Protein AF-A0A3D4H8E1-F1 (afdb_monomer_lite)

Radius of gyration: 25.34 Å; chains: 1; bounding box: 56×58×68 Å

Foldseek 3Di:
DDDDPPVVVVVVVVVVVVVVVVVVVVVVVVQVVFLVLCVVCVVLPVVPPSTHDPVSVVVSVVVVVVVVQVDADDDDCQLVDPDFDPQFLLNDALVVLVVLQVPPDPPPPDPDVLLPLEDPDDPPPQFAEEEFAEPVCVVVVVVVQVVVVVVPDGRHYQYDYDYAPCRALQNLSCQQRCDDVRPPNHNNSRLNSLNPYDGPYYYGHHHPPDDPSSVVSVVVSNVD

Secondary structure (DSSP, 8-state):
----TTHHHHHHHHHHHHHHHHHHHHHHHHHHHHHHHHHH-GGG-SS-SSS--HHHHHHHHHHHHHHHHHSPPPPPGGGSSSS--TT-GGGS-HHHHHHHHHHSPTT-TT-STT--S--PPPTTSPPPEEEEE-TTTHHHHHHHHHHHHHTT----EEEEE-SGGGGSHHHHHHHHHT-GGGTT----HHHHHHHHS--SEEE----TT--HHHHHHHHHHHT-

Sequence (224 aa):
MKTNPLVPLFASLAIMAIASIGNAQAQQRSEARMAQMLNRFPEADTNGDGKLSPKEFQAASQMAQAAAARAIPKFDPGWEEDEFPPHAVSLKSPEEIMAIYKSGKPGRTYAEAADAMSFPKPADGILRIVGTGHSFTAPGYRTLPSITRAAGFEQPLSLHNGGGRTGSVSYKWEQENGIFQFDGKPLPKLLAAISNAEWEAMIWGPYTADRPKFYTSWIDFCEK

pLDDT: mean 81.73, std 16.3, range [36.38, 98.12]

Structure (mmCIF, N/CA/C/O backbone):
data_AF-A0A3D4H8E1-F1
#
_entry.id   AF-A0A3D4H8E1-F1
#
loop_
_atom_site.group_PDB
_atom_site.id
_atom_site.type_symbol
_atom_site.label_atom_id
_atom_site.label_alt_id
_atom_site.label_comp_id
_atom_site.label_asym_id
_atom_site.label_entity_id
_atom_site.label_seq_id
_atom_site.pdbx_PDB_ins_code
_atom_site.Cartn_x
_atom_site.Cartn_y
_atom_site.Cartn_z
_atom_site.occupancy
_atom_site.B_iso_or_equiv
_atom_site.auth_seq_id
_atom_site.auth_comp_id
_atom_site.auth_asym_id
_atom_site.auth_atom_id
_atom_site.pdbx_PDB_model_num
ATOM 1 N N . MET A 1 1 ? 36.217 40.742 49.333 1.00 40.97 1 MET A N 1
ATOM 2 C CA . MET A 1 1 ? 35.073 40.381 48.465 1.00 40.97 1 MET A CA 1
ATOM 3 C C . MET A 1 1 ? 34.054 39.641 49.323 1.00 40.97 1 MET A C 1
ATOM 5 O O . MET A 1 1 ? 34.390 38.589 49.844 1.00 40.97 1 MET A O 1
ATOM 9 N N . LYS A 1 2 ? 32.872 40.224 49.571 1.00 42.72 2 LYS A N 1
ATOM 10 C CA . LYS A 1 2 ? 31.785 39.570 50.322 1.00 42.72 2 LYS A CA 1
ATOM 11 C C . LYS A 1 2 ? 31.009 38.674 49.353 1.00 42.72 2 LYS A C 1
ATOM 13 O O . LYS A 1 2 ? 30.439 39.181 48.392 1.00 42.72 2 LYS A O 1
ATOM 18 N N . THR A 1 3 ? 31.028 37.365 49.572 1.00 47.91 3 THR A N 1
ATOM 19 C CA . THR A 1 3 ? 30.210 36.400 48.832 1.00 47.91 3 THR A CA 1
ATOM 20 C C . THR A 1 3 ? 28.764 36.509 49.310 1.00 47.91 3 THR A C 1
ATOM 22 O O . THR A 1 3 ? 28.471 36.378 50.495 1.00 47.91 3 THR A O 1
ATOM 25 N N . ASN A 1 4 ? 27.861 36.832 48.386 1.00 46.66 4 ASN A N 1
ATOM 26 C CA . ASN A 1 4 ? 26.446 37.048 48.667 1.00 46.66 4 ASN A CA 1
ATOM 27 C C . ASN A 1 4 ? 25.730 35.679 48.698 1.00 46.66 4 ASN A C 1
ATOM 29 O O . ASN A 1 4 ? 25.703 35.006 47.665 1.00 46.66 4 ASN A O 1
ATOM 33 N N . PRO A 1 5 ? 25.126 35.246 49.821 1.00 49.25 5 PRO A N 1
ATOM 34 C CA . PRO A 1 5 ? 24.511 33.917 49.947 1.00 49.25 5 PRO A CA 1
ATOM 35 C C . PRO A 1 5 ? 23.159 33.787 49.218 1.00 49.25 5 PRO A C 1
ATOM 37 O O . PRO A 1 5 ? 22.503 32.756 49.307 1.00 49.25 5 PRO A O 1
ATOM 40 N N . LEU A 1 6 ? 22.734 34.819 48.481 1.00 47.56 6 LEU A N 1
ATOM 41 C CA . LEU A 1 6 ? 21.450 34.868 47.774 1.00 47.56 6 LEU A CA 1
ATOM 42 C C . LEU A 1 6 ? 21.446 34.096 46.443 1.00 47.56 6 LEU A C 1
ATOM 44 O O . LEU A 1 6 ? 20.392 33.662 45.994 1.00 47.56 6 LEU A O 1
ATOM 48 N N . VAL A 1 7 ? 22.605 33.874 45.818 1.00 48.84 7 VAL A N 1
ATOM 49 C CA . VAL A 1 7 ? 22.693 33.252 44.483 1.00 48.84 7 VAL A CA 1
ATOM 50 C C . VAL A 1 7 ? 22.317 31.750 44.442 1.00 48.84 7 VAL A C 1
ATOM 52 O O . VAL A 1 7 ? 21.603 31.368 43.514 1.00 48.84 7 VAL A O 1
ATOM 55 N N . PRO A 1 8 ? 22.681 30.877 45.409 1.00 47.09 8 PRO A N 1
ATOM 56 C CA . PRO A 1 8 ? 22.301 29.458 45.341 1.00 47.09 8 PRO A CA 1
ATOM 57 C C . PRO A 1 8 ? 20.816 29.194 45.664 1.00 47.09 8 PRO A C 1
ATOM 59 O O . PRO A 1 8 ? 20.273 28.161 45.265 1.00 47.09 8 PRO A O 1
ATOM 62 N N . LEU A 1 9 ? 20.128 30.128 46.337 1.00 45.12 9 LEU A N 1
ATOM 63 C CA . LEU A 1 9 ? 18.709 29.977 46.685 1.00 45.12 9 LEU A CA 1
ATOM 64 C C . LEU A 1 9 ? 17.794 30.146 45.455 1.00 45.12 9 LEU A C 1
ATOM 66 O O . LEU A 1 9 ? 16.833 29.396 45.289 1.00 45.12 9 LEU A O 1
ATOM 70 N N . PHE A 1 10 ? 18.130 31.071 44.545 1.00 45.97 10 PHE A N 1
ATOM 71 C CA . PHE A 1 10 ? 17.356 31.309 43.317 1.00 45.97 10 PHE A CA 1
ATOM 72 C C . PHE A 1 10 ? 17.504 30.187 42.278 1.00 45.97 10 PHE A C 1
ATOM 74 O O . PHE A 1 10 ? 16.531 29.848 41.606 1.00 45.97 10 PHE A O 1
ATOM 81 N N . ALA A 1 11 ? 18.679 29.554 42.181 1.00 48.28 11 ALA A N 1
ATOM 82 C CA . ALA A 1 11 ? 18.892 28.425 41.270 1.00 48.28 11 ALA A CA 1
ATOM 83 C C . ALA A 1 11 ? 18.088 27.171 41.678 1.00 48.28 11 ALA A C 1
ATOM 85 O O . ALA A 1 11 ? 17.611 26.430 40.822 1.00 48.28 11 ALA A O 1
ATOM 86 N N . SER A 1 12 ? 17.869 26.972 42.982 1.00 49.16 12 SER A N 1
ATOM 87 C CA . SER A 1 12 ? 17.120 25.826 43.522 1.00 49.16 12 SER A CA 1
ATOM 88 C C . SER A 1 12 ? 15.597 25.968 43.337 1.00 49.16 12 SER A C 1
ATOM 90 O O . SER A 1 12 ? 14.906 24.993 43.044 1.00 49.16 12 SER A O 1
ATOM 92 N N . LEU A 1 13 ? 15.069 27.194 43.438 1.00 49.84 13 LEU A N 1
ATOM 93 C CA . LEU A 1 13 ? 13.655 27.513 43.184 1.00 49.84 13 LEU A CA 1
ATOM 94 C C . LEU A 1 13 ? 13.275 27.395 41.697 1.00 49.84 13 LEU A C 1
ATOM 96 O O . LEU A 1 13 ? 12.172 26.950 41.378 1.00 49.84 13 LEU A O 1
ATOM 100 N N . ALA A 1 14 ? 14.194 27.724 40.784 1.00 52.03 14 ALA A N 1
ATOM 101 C CA . ALA A 1 14 ? 13.951 27.637 39.343 1.00 52.03 14 ALA A CA 1
ATOM 102 C C . ALA A 1 14 ? 13.800 26.185 38.836 1.00 52.03 14 ALA A C 1
ATOM 104 O O . ALA A 1 14 ? 12.986 25.926 37.952 1.00 52.03 14 ALA A O 1
ATOM 105 N N . ILE A 1 15 ? 14.517 25.218 39.423 1.00 50.09 15 ILE A N 1
ATOM 106 C CA . ILE A 1 15 ? 14.437 23.799 39.022 1.00 50.09 15 ILE A CA 1
ATOM 107 C C . ILE A 1 15 ? 13.128 23.146 39.510 1.00 50.09 15 ILE A C 1
ATOM 109 O O . ILE A 1 15 ? 12.511 22.381 38.767 1.00 50.09 15 ILE A O 1
ATOM 113 N N . MET A 1 16 ? 12.635 23.497 40.707 1.00 47.81 16 MET A N 1
ATOM 114 C CA . MET A 1 16 ? 11.324 23.025 41.189 1.00 47.81 16 MET A CA 1
ATOM 115 C C . MET A 1 16 ? 10.147 23.592 40.376 1.00 47.81 16 MET A C 1
ATOM 117 O O . MET A 1 16 ? 9.146 22.896 40.180 1.00 47.81 16 MET A O 1
ATOM 121 N N . ALA A 1 17 ? 10.265 24.818 39.855 1.00 50.84 17 ALA A N 1
ATOM 122 C CA . ALA A 1 17 ? 9.237 25.432 39.011 1.00 50.84 17 ALA A CA 1
ATOM 123 C C . ALA A 1 17 ? 9.108 24.751 37.631 1.00 50.84 17 ALA A C 1
ATOM 125 O O . ALA A 1 17 ? 8.004 24.578 37.126 1.00 50.84 17 ALA A O 1
ATOM 126 N N . ILE A 1 18 ? 10.210 24.294 37.025 1.00 51.94 18 ILE A N 1
ATOM 127 C CA . ILE A 1 18 ? 10.166 23.637 35.703 1.00 51.94 18 ILE A CA 1
ATOM 128 C C . ILE A 1 18 ? 9.598 22.208 35.803 1.00 51.94 18 ILE A C 1
ATOM 130 O O . ILE A 1 18 ? 8.800 21.800 34.957 1.00 51.94 18 ILE A O 1
ATOM 134 N N . ALA A 1 19 ? 9.933 21.459 36.861 1.00 51.50 19 ALA A N 1
ATOM 135 C CA . ALA A 1 19 ? 9.393 20.112 37.087 1.00 51.50 19 ALA A CA 1
ATOM 136 C C . ALA A 1 19 ? 7.876 20.112 37.379 1.00 51.50 19 ALA A C 1
ATOM 138 O O . ALA A 1 19 ? 7.155 19.207 36.954 1.00 51.50 19 ALA A O 1
ATOM 139 N N . SER A 1 20 ? 7.373 21.144 38.065 1.00 54.50 20 SER A N 1
ATOM 140 C CA . SER A 1 20 ? 5.943 21.289 38.375 1.00 54.50 20 SER A CA 1
ATOM 141 C C . SER A 1 20 ? 5.100 21.659 37.147 1.00 54.50 20 SER A C 1
ATOM 143 O O . SER A 1 20 ? 3.998 21.131 36.994 1.00 54.50 20 SER A O 1
ATOM 145 N N . ILE A 1 21 ? 5.633 22.466 36.221 1.00 57.44 21 ILE A N 1
ATOM 146 C CA . ILE A 1 21 ? 4.951 22.804 34.957 1.00 57.44 21 ILE A CA 1
ATOM 147 C C . ILE A 1 21 ? 4.826 21.572 34.041 1.00 57.44 21 ILE A C 1
ATOM 149 O O . ILE A 1 21 ? 3.759 21.336 33.471 1.00 57.44 21 ILE A O 1
ATOM 153 N N . GLY A 1 22 ? 5.873 20.743 33.940 1.00 59.72 22 GLY A N 1
ATOM 154 C CA . GLY A 1 22 ? 5.840 19.510 33.139 1.00 59.72 22 GLY A CA 1
ATOM 155 C C . GLY A 1 22 ? 4.812 18.486 33.642 1.00 59.72 22 GLY A C 1
ATOM 156 O O . GLY A 1 22 ? 4.055 17.926 32.845 1.00 59.72 22 GLY A O 1
ATOM 157 N N . ASN A 1 23 ? 4.728 18.294 34.963 1.00 62.66 23 ASN A N 1
ATOM 158 C CA . ASN A 1 23 ? 3.749 17.392 35.578 1.00 62.66 23 ASN A CA 1
ATOM 159 C C . ASN A 1 23 ? 2.309 17.898 35.430 1.00 62.66 23 ASN A C 1
ATOM 161 O O . ASN A 1 23 ? 1.424 17.109 35.102 1.00 62.66 23 ASN A O 1
ATOM 165 N N . ALA A 1 24 ? 2.070 19.204 35.588 1.00 63.12 24 ALA A N 1
ATOM 166 C CA . ALA A 1 24 ? 0.744 19.789 35.387 1.00 63.12 24 ALA A CA 1
ATOM 167 C C . ALA A 1 24 ? 0.256 19.619 33.937 1.00 63.12 24 ALA A C 1
ATOM 169 O O . ALA A 1 24 ? -0.892 19.244 33.701 1.00 63.12 24 ALA A O 1
ATOM 170 N N . GLN A 1 25 ? 1.141 19.812 32.954 1.00 63.09 25 GLN A N 1
ATOM 171 C CA . GLN A 1 25 ? 0.795 19.673 31.539 1.00 63.09 25 GLN A CA 1
ATOM 172 C C . GLN A 1 25 ? 0.568 18.206 31.127 1.00 63.09 25 GLN A C 1
ATOM 174 O O . GLN A 1 25 ? -0.306 17.918 30.303 1.00 63.09 25 GLN A O 1
ATOM 179 N N . ALA A 1 26 ? 1.320 17.266 31.707 1.00 66.12 26 ALA A N 1
ATOM 180 C CA . ALA A 1 26 ? 1.098 15.832 31.517 1.00 66.12 26 ALA A CA 1
ATOM 181 C C . ALA A 1 26 ? -0.232 15.372 32.138 1.00 66.12 26 ALA A C 1
ATOM 183 O O . ALA A 1 26 ? -0.987 14.637 31.496 1.00 66.12 26 ALA A O 1
ATOM 184 N N . GLN A 1 27 ? -0.552 15.863 33.336 1.00 67.06 27 GLN A N 1
ATOM 185 C CA . GLN A 1 27 ? -1.784 15.534 34.046 1.00 67.06 27 GLN A CA 1
ATOM 186 C C . GLN A 1 27 ? -3.026 16.130 33.369 1.00 67.06 27 GLN A C 1
ATOM 188 O O . GLN A 1 27 ? -4.023 15.438 33.169 1.00 67.06 27 GLN A O 1
ATOM 193 N N . GLN A 1 28 ? -2.935 17.364 32.871 1.00 69.19 28 GLN A N 1
ATOM 194 C CA . GLN A 1 28 ? -4.009 17.977 32.088 1.00 69.19 28 GLN A CA 1
ATOM 195 C C . GLN A 1 28 ? -4.289 17.200 30.787 1.00 69.19 28 GLN A C 1
ATOM 197 O O . GLN A 1 28 ? -5.442 17.046 30.382 1.00 69.19 28 GLN A O 1
ATOM 202 N N . ARG A 1 29 ? -3.252 16.648 30.134 1.00 68.06 29 ARG A N 1
ATOM 203 C CA . ARG A 1 29 ? -3.420 15.774 28.957 1.00 68.06 29 ARG A CA 1
ATOM 204 C C . ARG A 1 29 ? -4.073 14.437 29.306 1.00 68.06 29 ARG A C 1
ATOM 206 O O . ARG A 1 29 ? -4.866 13.941 28.505 1.00 68.06 29 ARG A O 1
ATOM 213 N N . SER A 1 30 ? -3.757 13.848 30.462 1.00 76.19 30 SER A N 1
ATOM 214 C CA . SER A 1 30 ? -4.405 12.606 30.900 1.00 76.19 30 SER A CA 1
ATOM 215 C C . SER A 1 30 ? -5.869 12.829 31.274 1.00 76.19 30 SER A C 1
ATOM 217 O O . SER A 1 30 ? -6.718 12.049 30.850 1.00 76.19 30 SER A O 1
ATOM 219 N N . GLU A 1 31 ? -6.183 13.921 31.973 1.00 81.44 31 GLU A N 1
ATOM 220 C CA . GLU A 1 31 ? -7.554 14.279 32.356 1.00 81.44 31 GLU A CA 1
ATOM 221 C C . GLU A 1 31 ? -8.424 14.583 31.133 1.00 81.44 31 GLU A C 1
ATOM 223 O O . GLU A 1 31 ? -9.534 14.066 31.022 1.00 81.44 31 GLU A O 1
ATOM 228 N N . ALA A 1 32 ? -7.900 15.333 30.157 1.00 83.56 32 ALA A N 1
ATOM 229 C CA . ALA A 1 32 ? -8.607 15.590 28.903 1.00 83.56 32 ALA A CA 1
ATOM 230 C C . ALA A 1 32 ? -8.929 14.289 28.148 1.00 83.56 32 ALA A C 1
ATOM 232 O O . ALA A 1 32 ? -10.023 14.128 27.604 1.00 83.56 32 ALA A O 1
ATOM 233 N N . ARG A 1 33 ? -7.995 13.329 28.149 1.00 82.19 33 ARG A N 1
ATOM 234 C CA . ARG A 1 33 ? -8.195 12.015 27.527 1.00 82.19 33 ARG A CA 1
ATOM 235 C C . ARG A 1 33 ? -9.230 11.174 28.278 1.00 82.19 33 ARG A C 1
ATOM 237 O O . ARG A 1 33 ? -10.024 10.491 27.635 1.00 82.19 33 ARG A O 1
ATOM 244 N N . MET A 1 34 ? -9.238 11.234 29.610 1.00 84.75 34 MET A N 1
ATOM 245 C CA . MET A 1 34 ? -10.236 10.569 30.455 1.00 84.75 34 MET A CA 1
ATOM 246 C C . MET A 1 34 ? -11.633 11.159 30.241 1.00 84.75 34 MET A C 1
ATOM 248 O O . MET A 1 34 ? -12.571 10.405 30.007 1.00 84.75 34 MET A O 1
ATOM 252 N N . ALA A 1 35 ? -11.765 12.486 30.202 1.00 85.44 35 ALA A N 1
ATOM 253 C CA . ALA A 1 35 ? -13.034 13.158 29.918 1.00 85.44 35 ALA A CA 1
ATOM 254 C C . ALA A 1 35 ? -13.561 12.833 28.508 1.00 85.44 35 ALA A C 1
ATOM 256 O O . ALA A 1 35 ? -14.743 12.548 28.325 1.00 85.44 35 ALA A O 1
ATOM 257 N N . GLN A 1 36 ? -12.679 12.805 27.502 1.00 85.75 36 GLN A N 1
ATOM 258 C CA . GLN A 1 36 ? -13.056 12.398 26.147 1.00 85.75 36 GLN A CA 1
ATOM 259 C C . GLN A 1 36 ? -13.527 10.937 26.096 1.00 85.75 36 GLN A C 1
ATOM 261 O O . GLN A 1 36 ? -14.449 10.616 25.345 1.00 85.75 36 GLN A O 1
ATOM 266 N N . MET A 1 37 ? -12.903 10.056 26.882 1.00 85.00 37 MET A N 1
ATOM 267 C CA . MET A 1 37 ? -13.311 8.657 26.978 1.00 85.00 37 MET A CA 1
ATOM 268 C C . MET A 1 37 ? -14.668 8.516 27.673 1.00 85.00 37 MET A C 1
ATOM 270 O O . MET A 1 37 ? -15.509 7.782 27.164 1.00 85.00 37 MET A O 1
ATOM 274 N N . LEU A 1 38 ? -14.915 9.264 28.754 1.00 85.94 38 LEU A N 1
ATOM 275 C CA . LEU A 1 38 ? -16.201 9.277 29.460 1.00 85.94 38 LEU A CA 1
ATOM 276 C C . LEU A 1 38 ? -17.346 9.730 28.547 1.00 85.94 38 LEU A C 1
ATOM 278 O O . LEU A 1 38 ? -18.392 9.095 28.505 1.00 85.94 38 LEU A O 1
ATOM 282 N N . ASN A 1 39 ? -17.115 10.759 27.727 1.00 87.25 39 ASN A N 1
ATOM 283 C CA . ASN A 1 39 ? -18.095 11.201 26.729 1.00 87.25 39 ASN A CA 1
ATOM 284 C C . ASN A 1 39 ? -18.426 10.119 25.691 1.00 87.25 39 ASN A C 1
ATOM 286 O O . ASN A 1 39 ? -19.513 10.123 25.118 1.00 87.25 39 ASN A O 1
ATOM 290 N N . ARG A 1 40 ? -17.480 9.219 25.401 1.00 82.75 40 ARG A N 1
ATOM 291 C CA . ARG A 1 40 ? -17.648 8.162 24.397 1.00 82.75 40 ARG A CA 1
ATOM 292 C C . ARG A 1 40 ? -18.197 6.864 24.987 1.00 82.75 40 ARG A C 1
ATOM 294 O O . ARG A 1 40 ? -18.851 6.122 24.263 1.00 82.75 40 ARG A O 1
ATOM 301 N N . PHE A 1 41 ? -17.937 6.616 26.268 1.00 84.88 41 PHE A N 1
ATOM 302 C CA . PHE A 1 41 ? -18.397 5.454 27.023 1.00 84.88 41 PHE A CA 1
ATOM 303 C C . PHE A 1 41 ? -18.866 5.893 28.420 1.00 84.88 41 PHE A C 1
ATOM 305 O O . PHE A 1 41 ? -18.143 5.676 29.394 1.00 84.88 41 PHE A O 1
ATOM 312 N N . PRO A 1 42 ? -20.061 6.505 28.541 1.00 86.00 42 PRO A N 1
ATOM 313 C CA . PRO A 1 42 ? -20.595 6.930 29.839 1.00 86.00 42 PRO A CA 1
ATOM 314 C C . PRO A 1 42 ? -20.733 5.766 30.828 1.00 86.00 42 PRO A C 1
ATOM 316 O O . PRO A 1 42 ? -20.514 5.922 32.019 1.00 86.00 42 PRO A O 1
ATOM 319 N N . GLU A 1 43 ? -21.013 4.572 30.304 1.00 86.31 43 GLU A N 1
ATOM 320 C CA . GLU A 1 43 ? -21.135 3.306 31.039 1.00 86.31 43 GLU A CA 1
ATOM 321 C C . GLU A 1 43 ? -19.846 2.880 31.766 1.00 86.31 43 GLU A C 1
ATOM 323 O O . GLU A 1 43 ? -19.882 1.986 32.609 1.00 86.31 43 GLU A O 1
ATOM 328 N N . ALA A 1 44 ? -18.700 3.480 31.428 1.00 84.94 44 ALA A N 1
ATOM 329 C CA . ALA A 1 44 ? -17.429 3.167 32.066 1.00 84.94 44 ALA A CA 1
ATOM 330 C C . ALA A 1 44 ? -17.251 3.822 33.445 1.00 84.94 44 ALA A C 1
ATOM 332 O O . ALA A 1 44 ? -16.399 3.365 34.206 1.00 84.94 44 ALA A O 1
ATOM 333 N N . ASP A 1 45 ? -18.027 4.862 33.770 1.00 87.44 45 ASP A N 1
ATOM 334 C CA . ASP A 1 45 ? -18.099 5.426 35.122 1.00 87.44 45 ASP A CA 1
ATOM 335 C C . ASP A 1 45 ? -18.996 4.538 35.993 1.00 87.44 45 ASP A C 1
ATOM 337 O O . ASP A 1 45 ? -20.198 4.752 36.151 1.00 87.44 45 ASP A O 1
ATOM 341 N N . THR A 1 46 ? -18.400 3.464 36.504 1.00 88.50 46 THR A N 1
ATOM 342 C CA . THR A 1 46 ? -19.116 2.457 37.293 1.00 88.50 46 THR A CA 1
ATOM 343 C C . THR A 1 46 ? -19.480 2.947 38.688 1.00 88.50 46 THR A C 1
ATOM 345 O O . THR A 1 46 ? -20.411 2.421 39.299 1.00 88.50 46 THR A O 1
ATOM 348 N N . ASN A 1 47 ? -18.732 3.923 39.202 1.00 86.94 47 ASN A N 1
ATOM 349 C CA . ASN A 1 47 ? -18.925 4.462 40.541 1.00 86.94 47 ASN A CA 1
ATOM 350 C C . ASN A 1 47 ? -19.857 5.695 40.568 1.00 86.94 47 ASN A C 1
ATOM 352 O O . ASN A 1 47 ? -20.382 6.021 41.634 1.00 86.94 47 ASN A O 1
ATOM 356 N N . GLY A 1 48 ? -20.118 6.320 39.415 1.00 85.62 48 GLY A N 1
ATOM 357 C CA . GLY A 1 48 ? -21.071 7.415 39.239 1.00 85.62 48 GLY A CA 1
ATOM 358 C C . GLY A 1 48 ? -20.579 8.779 39.730 1.00 85.62 48 GLY A C 1
ATOM 359 O O . GLY A 1 48 ? -21.408 9.652 39.999 1.00 85.62 48 GLY A O 1
ATOM 360 N N . ASP A 1 49 ? -19.267 8.978 39.893 1.00 86.19 49 ASP A N 1
ATOM 361 C CA . ASP A 1 49 ? -18.677 10.240 40.363 1.00 86.19 49 ASP A CA 1
ATOM 362 C C . ASP A 1 49 ? -18.491 11.289 39.248 1.00 86.19 49 ASP A C 1
ATOM 364 O O . ASP A 1 49 ? -18.063 12.424 39.508 1.00 86.19 49 ASP A O 1
ATOM 368 N N . GLY A 1 50 ? -18.846 10.938 38.008 1.00 83.69 50 GLY A N 1
ATOM 369 C CA . GLY A 1 50 ? -18.729 11.791 36.831 1.00 83.69 50 GLY A CA 1
ATOM 370 C C . GLY A 1 50 ? -17.302 11.899 36.290 1.00 83.69 50 GLY A C 1
ATOM 371 O O . GLY A 1 50 ? -17.029 12.793 35.479 1.00 83.69 50 GLY A O 1
ATOM 372 N N . LYS A 1 51 ? -16.373 11.040 36.730 1.00 89.38 51 LYS A N 1
ATOM 373 C CA . LYS A 1 51 ? -14.977 10.969 36.279 1.00 89.38 51 LYS A CA 1
ATOM 374 C C . LYS A 1 51 ? -14.552 9.509 36.108 1.00 89.38 51 LYS A C 1
ATOM 376 O O . LYS A 1 51 ? -15.054 8.595 36.734 1.00 89.38 51 LYS A O 1
ATOM 381 N N . LEU A 1 52 ? -13.566 9.271 35.243 1.00 86.75 52 LEU A N 1
ATOM 382 C CA . LEU A 1 52 ? -12.971 7.938 35.136 1.00 86.75 52 LEU A CA 1
ATOM 383 C C . LEU A 1 52 ? -11.774 7.836 36.075 1.00 86.75 52 LEU A C 1
ATOM 385 O O . LEU A 1 52 ? -10.761 8.513 35.872 1.00 86.75 52 LEU A O 1
ATOM 389 N N . SER A 1 53 ? -11.850 6.939 37.055 1.00 87.88 53 SER A N 1
ATOM 390 C CA . SER A 1 53 ? -10.661 6.494 37.784 1.00 87.88 53 SER A CA 1
ATOM 391 C C . SER A 1 53 ? -9.678 5.779 36.835 1.00 87.88 53 SER A C 1
ATOM 393 O O . SER A 1 53 ? -10.063 5.323 35.754 1.00 87.88 53 SER A O 1
ATOM 395 N N . PRO A 1 54 ? -8.395 5.595 37.205 1.00 86.75 54 PRO A N 1
ATOM 396 C CA . PRO A 1 54 ? -7.436 4.882 36.356 1.00 86.75 54 PRO A CA 1
ATOM 397 C C . PRO A 1 54 ? -7.880 3.465 35.957 1.00 86.75 54 PRO A C 1
ATOM 399 O O . PRO A 1 54 ? -7.609 3.028 34.838 1.00 86.75 54 PRO A O 1
ATOM 402 N N . LYS A 1 55 ? -8.587 2.758 36.851 1.00 87.31 55 LYS A N 1
ATOM 403 C CA . LYS A 1 55 ? -9.125 1.416 36.577 1.00 87.31 55 LYS A CA 1
ATOM 404 C C . LYS A 1 55 ? -10.282 1.468 35.581 1.00 87.31 55 LYS A C 1
ATOM 406 O O . LYS A 1 55 ? -10.295 0.688 34.631 1.00 87.31 55 LYS A O 1
ATOM 411 N N . GLU A 1 56 ? -11.206 2.408 35.758 1.00 87.56 56 GLU A N 1
ATOM 412 C CA . GLU A 1 56 ? -12.331 2.623 34.839 1.00 87.56 56 GLU A CA 1
ATOM 413 C C . GLU A 1 56 ? -11.846 3.087 33.467 1.00 87.56 56 GLU A C 1
ATOM 415 O O . GLU A 1 56 ? -12.292 2.572 32.448 1.00 87.56 56 GLU A O 1
ATOM 420 N N . PHE A 1 57 ? -10.840 3.962 33.415 1.00 87.56 57 PHE A N 1
ATOM 421 C CA . PHE A 1 57 ? -10.211 4.370 32.162 1.00 87.56 57 PHE A CA 1
ATOM 422 C C . PHE A 1 57 ? -9.523 3.201 31.447 1.00 87.56 57 PHE A C 1
ATOM 424 O O . PHE A 1 57 ? -9.588 3.105 30.218 1.00 87.56 57 PHE A O 1
ATOM 431 N N . GLN A 1 58 ? -8.869 2.298 32.184 1.00 86.31 58 GLN A N 1
ATOM 432 C CA . GLN A 1 58 ? -8.259 1.102 31.603 1.00 86.31 58 GLN A CA 1
ATOM 433 C C . GLN A 1 58 ? -9.322 0.151 31.040 1.00 86.31 58 GLN A C 1
ATOM 435 O O . GLN A 1 58 ? -9.177 -0.307 29.905 1.00 86.31 58 GLN A O 1
ATOM 440 N N . ALA A 1 59 ? -10.401 -0.096 31.787 1.00 85.12 59 ALA A N 1
ATOM 441 C CA . ALA A 1 59 ? -11.529 -0.902 31.329 1.00 85.12 59 ALA A CA 1
ATOM 442 C C . ALA A 1 59 ? -12.203 -0.273 30.096 1.00 85.12 59 ALA A C 1
ATOM 444 O O . ALA A 1 59 ? -12.355 -0.943 29.075 1.00 85.12 59 ALA A O 1
ATOM 445 N N . ALA A 1 60 ? -12.485 1.033 30.130 1.00 84.88 60 ALA A N 1
ATOM 446 C CA . ALA A 1 60 ? -13.015 1.793 28.998 1.00 84.88 60 ALA A CA 1
ATOM 447 C C . ALA A 1 60 ? -12.094 1.710 27.778 1.00 84.88 60 ALA A C 1
ATOM 449 O O . ALA A 1 60 ? -12.548 1.499 26.660 1.00 84.88 60 ALA A O 1
ATOM 450 N N . SER A 1 61 ? -10.779 1.821 27.982 1.00 83.81 61 SER A N 1
ATOM 451 C CA . SER A 1 61 ? -9.789 1.714 26.908 1.00 83.81 61 SER A CA 1
ATOM 452 C C . SER A 1 61 ? -9.750 0.315 26.293 1.00 83.81 61 SER A C 1
ATOM 454 O O . SER A 1 61 ? -9.541 0.192 25.085 1.00 83.81 61 SER A O 1
ATOM 456 N N . GLN A 1 62 ? -9.938 -0.738 27.092 1.00 83.00 62 GLN A N 1
ATOM 457 C CA . GLN A 1 62 ? -10.037 -2.117 26.606 1.00 83.00 62 GLN A CA 1
ATOM 458 C C . GLN A 1 62 ? -11.346 -2.345 25.845 1.00 83.00 62 GLN A C 1
ATOM 460 O O . GLN A 1 62 ? -11.320 -2.919 24.757 1.00 83.00 62 GLN A O 1
ATOM 465 N N . MET A 1 63 ? -12.469 -1.838 26.358 1.00 78.69 63 MET A N 1
ATOM 466 C CA . MET A 1 63 ? -13.766 -1.881 25.676 1.00 78.69 63 MET A CA 1
ATOM 467 C C . MET A 1 63 ? -13.726 -1.114 24.356 1.00 78.69 63 MET A C 1
ATOM 469 O O . MET A 1 63 ? -14.153 -1.639 23.333 1.00 78.69 63 MET A O 1
ATOM 473 N N . ALA A 1 64 ? -13.135 0.081 24.342 1.00 80.00 64 ALA A N 1
ATOM 474 C CA . ALA A 1 64 ? -12.946 0.884 23.141 1.00 80.00 64 ALA A CA 1
ATOM 475 C C . ALA A 1 64 ? -12.074 0.164 22.106 1.00 80.00 64 ALA A C 1
ATOM 477 O O . ALA A 1 64 ? -12.394 0.181 20.919 1.00 80.00 64 ALA A O 1
ATOM 478 N N . GLN A 1 65 ? -10.999 -0.501 22.541 1.00 73.75 65 GLN A N 1
ATOM 479 C CA . GLN A 1 65 ? -10.164 -1.327 21.665 1.00 73.75 65 GLN A CA 1
ATOM 480 C C . GLN A 1 65 ? -10.930 -2.532 21.113 1.00 73.75 65 GLN A C 1
ATOM 482 O O . GLN A 1 65 ? -10.861 -2.791 19.915 1.00 73.75 65 GLN A O 1
ATOM 487 N N . ALA A 1 66 ? -11.700 -3.235 21.946 1.00 73.00 66 ALA A N 1
ATOM 488 C CA . ALA A 1 66 ? -12.518 -4.367 21.519 1.00 73.00 66 ALA A CA 1
ATOM 489 C C . ALA A 1 66 ? -13.644 -3.938 20.561 1.00 73.00 66 ALA A C 1
ATOM 491 O O . ALA A 1 66 ? -13.903 -4.614 19.567 1.00 73.00 66 ALA A O 1
ATOM 492 N N . ALA A 1 67 ? -14.281 -2.795 20.818 1.00 70.94 67 ALA A N 1
ATOM 493 C CA . ALA A 1 67 ? -15.296 -2.208 19.952 1.00 70.94 67 ALA A CA 1
ATOM 494 C C . ALA A 1 67 ? -14.695 -1.751 18.617 1.00 70.94 67 ALA A C 1
ATOM 496 O O . ALA A 1 67 ? -15.247 -2.057 17.565 1.00 70.94 67 ALA A O 1
ATOM 497 N N . ALA A 1 68 ? -13.532 -1.093 18.636 1.00 67.69 68 ALA A N 1
ATOM 498 C CA . ALA A 1 68 ? -12.808 -0.717 17.423 1.00 67.69 68 ALA A CA 1
ATOM 499 C C . ALA A 1 68 ? -12.356 -1.942 16.613 1.00 67.69 68 ALA A C 1
ATOM 501 O O . ALA A 1 68 ? -12.412 -1.909 15.389 1.00 67.69 68 ALA A O 1
ATOM 502 N N . ALA A 1 69 ? -11.966 -3.035 17.278 1.00 64.25 69 ALA A N 1
ATOM 503 C CA . ALA A 1 69 ? -11.624 -4.296 16.622 1.00 64.25 69 ALA A CA 1
ATOM 504 C C . ALA A 1 69 ? -12.837 -4.985 15.968 1.00 64.25 69 ALA A C 1
ATOM 506 O O . ALA A 1 69 ? -12.666 -5.733 15.008 1.00 64.25 69 ALA A O 1
ATOM 507 N N . ARG A 1 70 ? -14.054 -4.738 16.474 1.00 64.75 70 ARG A N 1
ATOM 508 C CA . ARG A 1 70 ? -15.317 -5.289 15.948 1.00 64.75 70 ARG A CA 1
ATOM 509 C C . ARG A 1 70 ? -16.021 -4.374 14.947 1.00 64.75 70 ARG A C 1
ATOM 511 O O . ARG A 1 70 ? -16.917 -4.833 14.243 1.00 64.75 70 ARG A O 1
ATOM 518 N N . ALA A 1 71 ? -15.660 -3.095 14.894 1.00 69.31 71 ALA A N 1
ATOM 519 C CA . ALA A 1 71 ? -16.266 -2.146 13.975 1.00 69.31 71 ALA A CA 1
ATOM 520 C C . ALA A 1 71 ? -15.933 -2.540 12.531 1.00 69.31 71 ALA A C 1
ATOM 522 O O . ALA A 1 71 ? -14.765 -2.596 12.147 1.00 69.31 71 ALA A O 1
ATOM 523 N N . ILE A 1 72 ? -16.968 -2.789 11.727 1.00 70.25 72 ILE A N 1
ATOM 524 C CA . ILE A 1 72 ? -16.802 -3.035 10.295 1.00 70.25 72 ILE A CA 1
ATOM 525 C C . ILE A 1 72 ? -16.333 -1.720 9.657 1.00 70.25 72 ILE A C 1
ATOM 527 O O . ILE A 1 72 ? -17.032 -0.706 9.771 1.00 70.25 72 ILE A O 1
ATOM 531 N N . PRO A 1 73 ? -15.159 -1.692 9.005 1.00 78.19 73 PRO A N 1
ATOM 532 C CA . PRO A 1 73 ? -14.697 -0.506 8.306 1.00 78.19 73 PRO A CA 1
ATOM 533 C C . PRO A 1 73 ? -15.710 -0.089 7.236 1.00 78.19 73 PRO A C 1
ATOM 535 O O . PRO A 1 73 ? -16.096 -0.886 6.384 1.00 78.19 73 PRO A O 1
ATOM 538 N N . LYS A 1 74 ? -16.125 1.182 7.253 1.00 85.25 74 LYS A N 1
ATOM 539 C CA . LYS A 1 74 ? -16.841 1.773 6.119 1.00 85.25 74 LYS A CA 1
ATOM 540 C C . LYS A 1 74 ? -15.833 2.086 5.012 1.00 85.25 74 LYS A C 1
ATOM 542 O O . LYS A 1 74 ? -14.792 2.695 5.292 1.00 85.25 74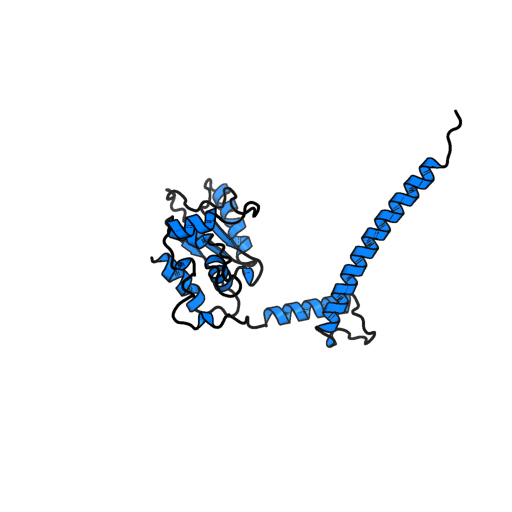 LYS A O 1
ATOM 547 N N . PHE A 1 75 ? -16.141 1.656 3.795 1.00 91.75 75 PHE A N 1
ATOM 548 C CA . PHE A 1 75 ? -15.367 1.935 2.585 1.00 91.75 75 PHE A CA 1
ATOM 549 C C . PHE A 1 75 ? -16.060 3.014 1.756 1.00 91.75 75 PHE A C 1
ATOM 551 O O . PHE A 1 75 ? -17.263 3.243 1.920 1.00 91.75 75 PHE A O 1
ATOM 558 N N . ASP A 1 76 ? -15.284 3.702 0.924 1.00 95.06 76 ASP A N 1
ATOM 559 C CA . ASP A 1 76 ? -15.822 4.700 0.006 1.00 95.06 76 ASP A CA 1
ATOM 560 C C . ASP A 1 76 ? -16.741 4.027 -1.036 1.00 95.06 76 ASP A C 1
ATOM 562 O O . ASP A 1 76 ? -16.364 2.968 -1.549 1.00 95.06 76 ASP A O 1
ATOM 566 N N . PRO A 1 77 ? -17.929 4.586 -1.349 1.00 95.25 77 PRO A N 1
ATOM 567 C CA . PRO A 1 77 ? -18.815 4.045 -2.381 1.00 95.25 77 PRO A CA 1
ATOM 568 C C . PRO A 1 77 ? -18.162 3.919 -3.757 1.00 95.25 77 PRO A C 1
ATOM 570 O O . PRO A 1 77 ? -18.576 3.060 -4.525 1.00 95.25 77 PRO A O 1
ATOM 573 N N . GLY A 1 78 ? -17.118 4.701 -4.053 1.00 95.62 78 GLY A N 1
ATOM 574 C CA . GLY A 1 78 ? -16.369 4.585 -5.302 1.00 95.62 78 GLY A CA 1
ATOM 575 C C . GLY A 1 78 ? -15.703 3.219 -5.509 1.00 95.62 78 GLY A C 1
ATOM 576 O O . GLY A 1 78 ? -15.331 2.883 -6.627 1.00 95.62 78 GLY A O 1
ATOM 577 N N . TRP A 1 79 ? -15.586 2.390 -4.466 1.00 96.06 79 TRP A N 1
ATOM 578 C CA . TRP A 1 79 ? -15.208 0.984 -4.623 1.00 96.06 79 TRP A CA 1
ATOM 579 C C . TRP A 1 79 ? -16.284 0.129 -5.298 1.00 96.06 79 TRP A C 1
ATOM 581 O O . TRP A 1 79 ? -15.963 -0.969 -5.739 1.00 96.06 79 TRP A O 1
ATOM 591 N N . GLU A 1 80 ? -17.533 0.578 -5.385 1.00 95.31 80 GLU A N 1
ATOM 592 C CA . GLU A 1 80 ? -18.611 -0.144 -6.075 1.00 95.31 80 GLU A CA 1
ATOM 593 C C . GLU A 1 80 ? -18.693 0.210 -7.566 1.00 95.31 80 GLU A C 1
ATOM 595 O O . GLU A 1 80 ? -19.260 -0.559 -8.331 1.00 95.31 80 GLU A O 1
ATOM 600 N N . GLU A 1 81 ? -18.078 1.317 -7.986 1.00 95.56 81 GLU A N 1
ATOM 601 C CA . GLU A 1 81 ? -18.067 1.767 -9.382 1.00 95.56 81 GLU A CA 1
ATOM 602 C C . GLU A 1 81 ? -17.168 0.881 -10.254 1.00 95.56 81 GLU A C 1
ATOM 604 O O . GLU A 1 81 ? -16.164 0.340 -9.780 1.00 95.56 81 GLU A O 1
ATOM 609 N N . ASP A 1 82 ? -17.500 0.745 -11.538 1.00 93.19 82 ASP A N 1
ATOM 610 C CA . ASP A 1 82 ? -16.718 -0.066 -12.483 1.00 93.19 82 ASP A CA 1
ATOM 611 C C . ASP A 1 82 ? -15.323 0.525 -12.741 1.00 93.19 82 ASP A C 1
ATOM 613 O O . ASP A 1 82 ? -14.352 -0.211 -12.916 1.00 93.19 82 ASP A O 1
ATOM 617 N N . GLU A 1 83 ? -15.211 1.854 -12.698 1.00 95.06 83 GLU A N 1
ATOM 618 C CA . GLU A 1 83 ? -13.975 2.587 -12.952 1.00 95.06 83 GLU A CA 1
ATOM 619 C C . GLU A 1 83 ? -13.606 3.495 -11.775 1.00 95.06 83 GLU A C 1
ATOM 621 O O . GLU A 1 83 ? -14.452 4.133 -11.146 1.00 95.06 83 GLU A O 1
ATOM 626 N N . PHE A 1 84 ? -12.304 3.590 -11.493 1.00 97.31 84 PHE A N 1
ATOM 627 C CA . PHE A 1 84 ? -11.784 4.587 -10.561 1.00 97.31 84 PHE A CA 1
ATOM 628 C C . PHE A 1 84 ? -11.803 5.990 -11.189 1.00 97.31 84 PHE A C 1
ATOM 630 O O . PHE A 1 84 ? -11.805 6.116 -12.415 1.00 97.31 84 PHE A O 1
ATOM 637 N N . PRO A 1 85 ? -11.761 7.064 -10.374 1.00 97.88 85 PRO A N 1
ATOM 638 C CA . PRO A 1 85 ? -11.693 8.429 -10.887 1.00 97.88 85 PRO A CA 1
ATOM 639 C C . PRO A 1 85 ? -10.613 8.599 -11.975 1.00 97.88 85 PRO A C 1
ATOM 641 O O . PRO A 1 85 ? -9.503 8.099 -11.787 1.00 97.88 85 PRO A O 1
ATOM 644 N N . PRO A 1 86 ? -10.854 9.364 -13.061 1.00 97.38 86 PRO A N 1
ATOM 645 C CA . PRO A 1 86 ? -9.920 9.458 -14.196 1.00 97.38 86 PRO A CA 1
ATOM 646 C C . PRO A 1 86 ? -8.516 9.973 -13.849 1.00 97.38 86 PRO A C 1
ATOM 648 O O . PRO A 1 86 ? -7.570 9.811 -14.615 1.00 97.38 86 PRO A O 1
ATOM 651 N N . HIS A 1 87 ? -8.371 10.639 -12.703 1.00 96.50 87 HIS A N 1
ATOM 652 C CA . HIS A 1 87 ? -7.090 11.142 -12.219 1.00 96.50 87 HIS A CA 1
ATOM 653 C C . HIS A 1 87 ? -6.302 10.115 -11.382 1.00 96.50 87 HIS A C 1
ATOM 655 O O . HIS A 1 87 ? -5.189 10.434 -10.958 1.00 96.50 87 HIS A O 1
ATOM 661 N N . ALA A 1 88 ? -6.852 8.919 -11.141 1.00 98.12 88 ALA A N 1
ATOM 662 C CA . ALA A 1 88 ? -6.206 7.851 -10.389 1.00 98.12 88 ALA A CA 1
ATOM 663 C C . ALA A 1 88 ? -4.838 7.504 -10.994 1.00 98.12 88 ALA A C 1
ATOM 665 O O . ALA A 1 88 ? -4.693 7.329 -12.206 1.00 98.12 88 ALA A O 1
ATOM 666 N N . VAL A 1 89 ? -3.816 7.404 -10.144 1.00 97.81 89 VAL A N 1
ATOM 667 C CA . VAL A 1 89 ? -2.433 7.214 -10.610 1.00 97.81 89 VAL A CA 1
ATOM 668 C C . VAL A 1 89 ? -2.221 5.872 -11.322 1.00 97.81 89 VAL A C 1
ATOM 670 O O . VAL A 1 89 ? -1.430 5.813 -12.254 1.00 97.81 89 VAL A O 1
ATOM 673 N N . SER A 1 90 ? -2.964 4.822 -10.970 1.00 97.38 90 SER A N 1
ATOM 674 C CA . SER A 1 90 ? -2.905 3.506 -11.636 1.00 97.38 90 SER A CA 1
ATOM 675 C C . SER A 1 90 ? -3.359 3.505 -13.104 1.00 97.38 90 SER A C 1
ATOM 677 O O . SER A 1 90 ? -3.160 2.509 -13.799 1.00 97.38 90 SER A O 1
ATOM 679 N N . LEU A 1 91 ? -3.963 4.599 -13.584 1.00 97.12 91 LEU A N 1
ATOM 680 C CA . LEU A 1 91 ? -4.372 4.780 -14.982 1.00 97.12 91 LEU A CA 1
ATOM 681 C C . LEU A 1 91 ? -3.305 5.489 -15.836 1.00 97.12 91 LEU A C 1
ATOM 683 O O . LEU A 1 91 ? -3.520 5.711 -17.025 1.00 97.12 91 LEU A O 1
ATOM 687 N N . LYS A 1 92 ? -2.182 5.892 -15.233 1.00 96.25 92 LYS A N 1
ATOM 688 C CA . LYS A 1 92 ? -1.120 6.682 -15.873 1.00 96.25 92 LYS A CA 1
ATOM 689 C C . LYS A 1 92 ? 0.010 5.807 -16.409 1.00 96.25 92 LYS A C 1
ATOM 691 O O . LYS A 1 92 ? 0.131 4.645 -16.023 1.00 96.25 92 LYS A O 1
ATOM 696 N N . SER A 1 93 ? 0.859 6.374 -17.267 1.00 95.88 93 SER A N 1
ATOM 697 C CA . SER A 1 93 ? 2.052 5.665 -17.749 1.00 95.88 93 SER A CA 1
ATOM 698 C C . SER A 1 93 ? 3.095 5.486 -16.631 1.00 95.88 93 SER A C 1
ATOM 700 O O . SER A 1 93 ? 3.138 6.299 -15.700 1.00 95.88 93 SER A O 1
ATOM 702 N N . PRO A 1 94 ? 3.988 4.483 -16.716 1.00 93.81 94 PRO A N 1
ATOM 703 C CA . PRO A 1 94 ? 5.083 4.311 -15.757 1.00 93.81 94 PRO A CA 1
ATOM 704 C C . PRO A 1 94 ? 5.920 5.579 -15.525 1.00 93.81 94 PRO A C 1
ATOM 706 O O . PRO A 1 94 ? 6.288 5.890 -14.387 1.00 93.81 94 PRO A O 1
ATOM 709 N N . GLU A 1 95 ? 6.183 6.348 -16.585 1.00 92.56 95 GLU A N 1
ATOM 710 C CA . GLU A 1 95 ? 6.943 7.600 -16.532 1.00 92.56 95 GLU A CA 1
ATOM 711 C C . GLU A 1 95 ? 6.191 8.683 -15.757 1.00 92.56 95 GLU A C 1
ATOM 713 O O . GLU A 1 95 ? 6.782 9.378 -14.925 1.00 92.56 95 GLU A O 1
ATOM 718 N N . GLU A 1 96 ? 4.885 8.815 -15.994 1.00 94.62 96 GLU A N 1
ATOM 719 C CA . GLU A 1 96 ? 4.028 9.755 -15.274 1.00 94.62 96 GLU A CA 1
ATOM 720 C C . GLU A 1 96 ? 3.913 9.382 -13.793 1.00 94.62 96 GLU A C 1
ATOM 722 O O . GLU A 1 96 ? 4.047 10.252 -12.928 1.00 94.62 96 GLU A O 1
ATOM 727 N N . ILE A 1 97 ? 3.720 8.096 -13.482 1.00 94.31 97 ILE A N 1
ATOM 728 C CA . ILE A 1 97 ? 3.672 7.586 -12.103 1.00 94.31 97 ILE A CA 1
ATOM 729 C C . ILE A 1 97 ? 4.982 7.920 -11.379 1.00 94.31 97 ILE A C 1
ATOM 731 O O . ILE A 1 97 ? 4.967 8.473 -10.274 1.00 94.31 97 ILE A O 1
ATOM 735 N N . MET A 1 98 ? 6.122 7.654 -12.020 1.00 89.94 98 MET A N 1
ATOM 736 C CA . MET A 1 98 ? 7.445 7.960 -11.478 1.00 89.94 98 MET A CA 1
ATOM 737 C C . MET A 1 98 ? 7.665 9.471 -11.300 1.00 89.94 98 MET A C 1
ATOM 739 O O . MET A 1 98 ? 8.261 9.900 -10.307 1.00 89.94 98 MET A O 1
ATOM 743 N N . ALA A 1 99 ? 7.178 10.299 -12.226 1.00 90.50 99 ALA A N 1
ATOM 744 C CA . ALA A 1 99 ? 7.241 11.752 -12.103 1.00 90.50 99 ALA A CA 1
ATOM 745 C C . ALA A 1 99 ? 6.409 12.256 -10.913 1.00 90.50 99 ALA A C 1
ATOM 747 O O . ALA A 1 99 ? 6.897 13.073 -10.128 1.00 90.50 99 ALA A O 1
ATOM 748 N N . ILE A 1 100 ? 5.197 11.723 -10.722 1.00 90.44 100 ILE A N 1
ATOM 749 C CA . ILE A 1 100 ? 4.349 12.040 -9.564 1.00 90.44 100 ILE A CA 1
ATOM 750 C C . ILE A 1 100 ? 5.068 11.646 -8.276 1.00 90.44 100 ILE A C 1
ATOM 752 O O . ILE A 1 100 ? 5.188 12.482 -7.378 1.00 90.44 100 ILE A O 1
ATOM 756 N N . TYR A 1 101 ? 5.614 10.428 -8.213 1.00 88.00 101 TYR A N 1
ATOM 757 C CA . TYR A 1 101 ? 6.373 9.949 -7.059 1.00 88.00 101 TYR A CA 1
ATOM 758 C C . TYR A 1 101 ? 7.532 10.892 -6.697 1.00 88.00 101 TYR A C 1
ATOM 760 O O . TYR A 1 101 ? 7.651 11.327 -5.550 1.00 88.00 101 TYR A O 1
ATOM 768 N N . LYS A 1 102 ? 8.341 11.280 -7.692 1.00 85.19 102 LYS A N 1
ATOM 769 C CA . LYS A 1 102 ? 9.495 12.179 -7.519 1.00 85.19 102 LYS A CA 1
ATOM 770 C C . LYS A 1 102 ? 9.109 13.622 -7.177 1.00 85.19 102 LYS A C 1
ATOM 772 O O . LYS A 1 102 ? 9.886 14.312 -6.525 1.00 85.19 102 LYS A O 1
ATOM 777 N N . SER A 1 103 ? 7.937 14.090 -7.613 1.00 82.12 103 SER A N 1
ATOM 778 C CA . SER A 1 103 ? 7.465 15.466 -7.376 1.00 82.12 103 SER A CA 1
ATOM 779 C C . SER A 1 103 ? 6.867 15.703 -5.980 1.00 82.12 103 SER A C 1
ATOM 781 O O . SER A 1 103 ? 6.613 16.852 -5.606 1.00 82.12 103 SER A O 1
ATOM 783 N N . GLY A 1 104 ? 6.643 14.642 -5.194 1.00 68.25 104 GLY A N 1
ATOM 784 C CA . GLY A 1 104 ? 6.153 14.744 -3.819 1.00 68.25 104 GLY A CA 1
ATOM 785 C C . GLY A 1 104 ? 7.007 15.696 -2.966 1.00 68.25 104 GLY A C 1
ATOM 786 O O . GLY A 1 104 ? 8.229 15.708 -3.067 1.00 68.25 104 GLY A O 1
ATOM 787 N N . LYS A 1 105 ? 6.358 16.531 -2.134 1.00 51.09 105 LYS A N 1
ATOM 788 C CA . LYS A 1 105 ? 7.001 17.661 -1.429 1.00 51.09 105 LYS A CA 1
ATOM 789 C C . LYS A 1 105 ? 8.343 17.286 -0.752 1.00 51.09 105 LYS A C 1
ATOM 791 O O . LYS A 1 105 ? 8.365 16.320 0.020 1.00 51.09 105 LYS A O 1
ATOM 796 N N . PRO A 1 106 ? 9.408 18.103 -0.919 1.00 38.97 106 PRO A N 1
ATOM 797 C CA . PRO A 1 106 ? 10.676 17.940 -0.207 1.00 38.97 106 PRO A CA 1
ATOM 798 C C . PRO A 1 106 ? 10.443 17.981 1.310 1.00 38.97 106 PRO A C 1
ATOM 800 O O . PRO A 1 106 ? 9.785 18.896 1.805 1.00 38.97 106 PRO A O 1
ATOM 803 N N . GLY A 1 107 ? 10.957 16.993 2.046 1.00 43.75 107 GLY A N 1
ATOM 804 C CA . GLY A 1 107 ? 10.844 16.924 3.512 1.00 43.75 107 GLY A CA 1
ATOM 805 C C . GLY A 1 107 ? 9.940 15.817 4.067 1.00 43.75 107 GLY A C 1
ATOM 806 O O . GLY A 1 107 ? 9.853 15.677 5.285 1.00 43.75 107 GLY A O 1
ATOM 807 N N . ARG A 1 108 ? 9.311 14.982 3.226 1.00 48.62 108 ARG A N 1
ATOM 808 C CA . ARG A 1 108 ? 8.896 13.642 3.674 1.00 48.62 108 ARG A CA 1
ATOM 809 C C . ARG A 1 108 ? 10.094 12.699 3.550 1.00 48.62 108 ARG A C 1
ATOM 811 O O . ARG A 1 108 ? 10.502 12.364 2.444 1.00 48.62 108 ARG A O 1
ATOM 818 N N . THR A 1 109 ? 10.667 12.295 4.677 1.00 36.38 109 THR A N 1
ATOM 819 C CA . THR A 1 109 ? 11.682 11.237 4.758 1.00 36.38 109 THR A CA 1
ATOM 820 C C . THR A 1 109 ? 11.065 9.918 4.308 1.00 36.38 109 THR A C 1
ATOM 822 O O . THR A 1 109 ? 10.496 9.229 5.145 1.00 36.38 109 THR A O 1
ATOM 825 N N . TYR A 1 110 ? 11.109 9.577 3.019 1.00 46.91 110 TYR A N 1
ATOM 826 C CA . TYR A 1 110 ? 10.804 8.201 2.611 1.00 46.91 110 TYR A CA 1
ATOM 827 C C . TYR A 1 110 ? 11.746 7.619 1.577 1.00 46.91 110 TYR A C 1
ATOM 829 O O . TYR A 1 110 ? 11.986 6.431 1.703 1.00 46.91 110 TYR A O 1
ATOM 837 N N . ALA A 1 111 ? 12.396 8.409 0.714 1.00 41.78 111 ALA A N 1
ATOM 838 C CA . ALA A 1 111 ? 13.479 7.899 -0.128 1.00 41.78 111 ALA A CA 1
ATOM 839 C C . ALA A 1 111 ? 14.756 7.623 0.695 1.00 41.78 111 ALA A C 1
ATOM 841 O O . ALA A 1 111 ? 15.774 8.297 0.549 1.00 41.78 111 ALA A O 1
ATOM 842 N N . GLU A 1 112 ? 14.694 6.668 1.620 1.00 41.97 112 GLU A N 1
ATOM 843 C CA . GLU A 1 112 ? 15.885 6.012 2.147 1.00 41.97 112 GLU A CA 1
ATOM 844 C C . GLU A 1 112 ? 16.476 5.127 1.042 1.00 41.97 112 GLU A C 1
ATOM 846 O O . GLU A 1 112 ? 15.801 4.782 0.077 1.00 41.97 112 GLU A O 1
ATOM 851 N N . ALA A 1 113 ? 17.726 4.688 1.179 1.00 40.75 113 ALA A N 1
ATOM 852 C CA . ALA A 1 113 ? 18.313 3.698 0.267 1.00 40.75 113 ALA A CA 1
ATOM 853 C C . ALA A 1 113 ? 17.479 2.391 0.150 1.00 40.75 113 ALA A C 1
ATOM 855 O O . ALA A 1 113 ? 17.692 1.606 -0.769 1.00 40.75 113 ALA A O 1
ATOM 856 N N . ALA A 1 114 ? 16.512 2.182 1.057 1.00 44.94 114 ALA A N 1
ATOM 857 C CA . ALA A 1 114 ? 15.505 1.120 1.050 1.00 44.94 114 ALA A CA 1
ATOM 858 C C . ALA A 1 114 ? 14.303 1.360 0.102 1.00 44.94 114 ALA A C 1
ATOM 860 O O . ALA A 1 114 ? 13.469 0.473 -0.050 1.00 44.94 114 ALA A O 1
ATOM 861 N N . ASP A 1 115 ? 14.211 2.519 -0.555 1.00 54.78 115 ASP A N 1
ATOM 862 C CA . ASP A 1 115 ? 13.206 2.853 -1.580 1.00 54.78 115 ASP A CA 1
ATOM 863 C C . ASP A 1 115 ? 13.677 2.501 -2.994 1.00 54.78 115 ASP A C 1
ATOM 865 O O . ASP A 1 115 ? 13.317 3.151 -3.978 1.00 54.78 115 ASP A O 1
ATOM 869 N N . ALA A 1 116 ? 14.517 1.478 -3.113 1.00 58.06 116 ALA A N 1
ATOM 870 C CA . ALA A 1 116 ? 14.914 0.967 -4.408 1.00 58.06 116 ALA A CA 1
ATOM 871 C C . ALA A 1 116 ? 13.658 0.502 -5.172 1.00 58.06 116 ALA A C 1
ATOM 873 O O . ALA A 1 116 ? 13.070 -0.545 -4.912 1.00 58.06 116 ALA A O 1
ATOM 874 N N . MET A 1 117 ? 13.243 1.346 -6.120 1.00 70.62 117 MET A N 1
ATOM 875 C CA . MET A 1 117 ? 12.118 1.125 -7.035 1.00 70.62 117 MET A CA 1
ATOM 876 C C . MET A 1 117 ? 12.418 0.059 -8.082 1.00 70.62 117 MET A C 1
ATOM 878 O O . MET A 1 117 ? 11.554 -0.300 -8.868 1.00 70.62 117 MET A O 1
ATOM 882 N N . SER A 1 118 ? 13.657 -0.418 -8.102 1.00 71.19 118 SER A N 1
ATOM 883 C CA . SER A 1 118 ? 14.127 -1.500 -8.937 1.00 71.19 118 SER A CA 1
ATOM 884 C C . SER A 1 118 ? 15.331 -2.136 -8.264 1.00 71.19 118 SER A C 1
ATOM 886 O O . SER A 1 118 ? 16.160 -1.449 -7.662 1.00 71.19 118 SER A O 1
ATOM 888 N N . PHE A 1 119 ? 15.431 -3.449 -8.399 1.00 74.06 119 PHE A N 1
ATOM 889 C CA . PHE A 1 119 ? 16.582 -4.224 -7.977 1.00 74.06 119 PHE A CA 1
ATOM 890 C C . PHE A 1 119 ? 17.033 -5.086 -9.159 1.00 74.06 119 PHE A C 1
ATOM 892 O O . PHE A 1 119 ? 16.173 -5.667 -9.838 1.00 74.06 119 PHE A O 1
ATOM 899 N N . PRO A 1 120 ? 18.351 -5.207 -9.415 1.00 78.06 120 PRO A N 1
ATOM 900 C CA . PRO A 1 120 ? 18.858 -6.202 -10.350 1.00 78.06 120 PRO A CA 1
ATOM 901 C C . PRO A 1 120 ? 18.322 -7.582 -9.976 1.00 78.06 120 PRO A C 1
ATOM 903 O O . PRO A 1 120 ? 18.213 -7.892 -8.788 1.00 78.06 120 PRO A O 1
ATOM 906 N N . LYS A 1 121 ? 18.000 -8.407 -10.978 1.00 79.12 121 LYS A N 1
ATOM 907 C CA . LYS A 1 121 ? 17.553 -9.780 -10.736 1.00 79.12 121 LYS A CA 1
ATOM 908 C C . LYS A 1 121 ? 18.619 -10.519 -9.913 1.00 79.12 121 LYS A C 1
ATOM 910 O O . LYS A 1 121 ? 19.745 -10.658 -10.399 1.00 79.12 121 LYS A O 1
ATOM 915 N N . PRO A 1 122 ? 18.304 -10.983 -8.693 1.00 77.00 122 PRO A N 1
ATOM 916 C CA . PRO A 1 122 ? 19.281 -11.695 -7.881 1.00 77.00 122 PRO A CA 1
ATOM 917 C C . PRO A 1 122 ? 19.645 -13.048 -8.508 1.00 77.00 122 PRO A C 1
ATOM 919 O O . PRO A 1 122 ? 18.778 -13.743 -9.037 1.00 77.00 122 PRO A O 1
ATOM 922 N N . ALA A 1 123 ? 20.922 -13.437 -8.445 1.00 70.44 123 ALA A N 1
ATOM 923 C CA . ALA A 1 123 ? 21.407 -14.688 -9.041 1.00 70.44 123 ALA A CA 1
ATOM 924 C C . ALA A 1 123 ? 21.025 -15.940 -8.223 1.00 70.44 123 ALA A C 1
ATOM 926 O O . ALA A 1 123 ? 20.854 -17.017 -8.787 1.00 70.44 123 ALA A O 1
ATOM 927 N N . ASP A 1 124 ? 20.829 -15.787 -6.910 1.00 74.62 124 ASP A N 1
ATOM 928 C CA . ASP A 1 124 ? 20.782 -16.900 -5.950 1.00 74.62 124 ASP A CA 1
ATOM 929 C C . ASP A 1 124 ? 19.354 -17.374 -5.611 1.00 74.62 124 ASP A C 1
ATOM 931 O O . ASP A 1 124 ? 19.096 -17.896 -4.528 1.00 74.62 124 ASP A O 1
ATOM 935 N N . GLY A 1 125 ? 18.388 -17.151 -6.511 1.00 76.94 125 GLY A N 1
ATOM 936 C CA . GLY A 1 125 ? 16.976 -17.499 -6.278 1.00 76.94 125 GLY A CA 1
ATOM 937 C C . GLY A 1 125 ? 16.258 -16.600 -5.260 1.00 76.94 125 GLY A C 1
ATOM 938 O O . GLY A 1 125 ? 15.159 -16.925 -4.813 1.00 76.94 125 GLY A O 1
ATOM 939 N N . ILE A 1 126 ? 16.865 -15.468 -4.893 1.00 84.81 126 ILE A N 1
ATOM 940 C CA . ILE A 1 126 ? 16.278 -14.470 -3.995 1.00 84.81 126 ILE A CA 1
ATOM 941 C C . ILE A 1 126 ? 15.180 -13.716 -4.747 1.00 84.81 126 ILE A C 1
ATOM 943 O O . ILE A 1 126 ? 15.408 -13.182 -5.831 1.00 84.81 126 ILE A O 1
ATOM 947 N N . LEU A 1 127 ? 13.991 -13.655 -4.153 1.00 88.19 127 LEU A N 1
ATOM 948 C CA . LEU A 1 127 ? 12.836 -12.982 -4.743 1.00 88.19 127 LEU A CA 1
ATOM 949 C C . LEU A 1 127 ? 12.889 -11.482 -4.454 1.00 88.19 127 LEU A C 1
ATOM 951 O O . LEU A 1 127 ? 13.133 -11.090 -3.313 1.00 88.19 127 LEU A O 1
ATOM 955 N N . ARG A 1 128 ? 12.593 -10.641 -5.444 1.00 90.12 128 ARG A N 1
ATOM 956 C CA . ARG A 1 128 ? 12.238 -9.236 -5.230 1.00 90.12 128 ARG A CA 1
ATOM 957 C C . ARG A 1 128 ? 10.793 -9.193 -4.761 1.00 90.12 128 ARG A C 1
ATOM 959 O O . ARG A 1 128 ? 9.904 -9.724 -5.429 1.00 90.12 128 ARG A O 1
ATOM 966 N N . ILE A 1 129 ? 10.558 -8.575 -3.607 1.00 90.75 129 ILE A N 1
ATOM 967 C CA . ILE A 1 129 ? 9.234 -8.546 -2.983 1.00 90.75 129 ILE A CA 1
ATOM 968 C C . ILE A 1 129 ? 8.715 -7.116 -2.920 1.00 90.75 129 ILE A C 1
ATOM 970 O O . ILE A 1 129 ? 9.347 -6.244 -2.321 1.00 90.75 129 ILE A O 1
ATOM 974 N N . VAL A 1 130 ? 7.523 -6.900 -3.463 1.00 92.06 130 VAL A N 1
ATOM 975 C CA . VAL A 1 130 ? 6.745 -5.684 -3.227 1.00 92.06 130 VAL A CA 1
ATOM 976 C C . VAL A 1 130 ? 5.606 -5.994 -2.262 1.00 92.06 130 VAL A C 1
ATOM 978 O O . VAL A 1 130 ? 5.055 -7.097 -2.274 1.00 92.06 130 VAL A O 1
ATOM 981 N N . GLY A 1 131 ? 5.241 -5.056 -1.392 1.00 92.50 131 GLY A N 1
ATOM 982 C CA . GLY A 1 131 ? 4.130 -5.337 -0.496 1.00 92.50 131 GLY A CA 1
ATOM 983 C C . GLY A 1 131 ? 3.576 -4.191 0.327 1.00 92.50 131 GLY A C 1
ATOM 984 O O . GLY A 1 131 ? 4.231 -3.186 0.612 1.00 92.50 131 GLY A O 1
ATOM 985 N N . THR A 1 132 ? 2.336 -4.393 0.755 1.00 93.50 132 THR A N 1
ATOM 986 C CA . THR A 1 132 ? 1.660 -3.575 1.763 1.00 93.50 132 THR A CA 1
ATOM 987 C C . THR A 1 132 ? 1.644 -4.308 3.098 1.00 93.50 132 THR A C 1
ATOM 989 O O . THR A 1 132 ? 1.965 -5.498 3.198 1.00 93.50 132 THR A O 1
ATOM 992 N N . GLY A 1 133 ? 1.299 -3.606 4.172 1.00 91.88 133 GLY A N 1
ATOM 993 C CA . GLY A 1 133 ? 1.341 -4.228 5.480 1.00 91.88 133 GLY A CA 1
ATOM 994 C C . GLY A 1 133 ? 0.976 -3.338 6.640 1.00 91.88 133 GLY A C 1
ATOM 995 O O . GLY A 1 133 ? 1.146 -2.119 6.610 1.00 91.88 133 GLY A O 1
ATOM 996 N N . HIS A 1 134 ? 0.541 -3.992 7.710 1.00 91.12 134 HIS A N 1
ATOM 997 C CA . HIS A 1 134 ? 0.238 -3.364 8.984 1.00 91.12 134 HIS A CA 1
ATOM 998 C C . HIS A 1 134 ? 1.033 -3.998 10.130 1.00 91.12 134 HIS A C 1
ATOM 1000 O O . HIS A 1 134 ? 1.956 -4.784 9.927 1.00 91.12 134 HIS A O 1
ATOM 1006 N N . SER A 1 135 ? 0.689 -3.654 11.370 1.00 87.31 135 SER A N 1
ATOM 1007 C CA . SER A 1 135 ? 1.399 -4.108 12.572 1.00 87.31 135 SER A CA 1
ATOM 1008 C C . SER A 1 135 ? 1.564 -5.629 12.689 1.00 87.31 135 SER A C 1
ATOM 1010 O O . SER A 1 135 ? 2.503 -6.065 13.344 1.00 87.31 135 SER A O 1
ATOM 1012 N N . PHE A 1 136 ? 0.699 -6.427 12.055 1.00 84.44 136 PHE A N 1
ATOM 1013 C CA . PHE A 1 136 ? 0.797 -7.889 12.044 1.00 84.44 136 PHE A CA 1
ATOM 1014 C C . PHE A 1 136 ? 1.866 -8.411 11.072 1.00 84.44 136 PHE A C 1
ATOM 1016 O O . PHE A 1 136 ? 2.544 -9.384 11.382 1.00 84.44 136 PHE A O 1
ATOM 1023 N N . THR A 1 137 ? 2.058 -7.757 9.923 1.00 87.94 137 THR A N 1
ATOM 1024 C CA . THR A 1 137 ? 3.067 -8.153 8.923 1.00 87.94 137 THR A CA 1
ATOM 1025 C C . THR A 1 137 ? 4.433 -7.518 9.191 1.00 87.94 137 THR A C 1
ATOM 1027 O O . THR A 1 137 ? 5.466 -8.054 8.790 1.00 87.94 137 THR A O 1
ATOM 1030 N N . ALA A 1 138 ? 4.463 -6.405 9.931 1.00 87.31 138 ALA A N 1
ATOM 1031 C CA . ALA A 1 138 ? 5.681 -5.665 10.239 1.00 87.31 138 ALA A CA 1
ATOM 1032 C C . ALA A 1 138 ? 6.812 -6.502 10.880 1.00 87.31 138 ALA A C 1
ATOM 1034 O O . ALA A 1 138 ? 7.962 -6.277 10.502 1.00 87.31 138 ALA A O 1
ATOM 1035 N N . PRO A 1 139 ? 6.564 -7.455 11.806 1.00 89.75 139 PRO A N 1
ATOM 1036 C CA . PRO A 1 139 ? 7.623 -8.324 12.318 1.00 89.75 139 PRO A CA 1
ATOM 1037 C C . PRO A 1 139 ? 8.305 -9.131 11.209 1.00 89.75 139 PRO A C 1
ATOM 1039 O O . PRO A 1 139 ? 9.529 -9.129 11.134 1.00 89.75 139 PRO A O 1
ATOM 1042 N N . GLY A 1 140 ? 7.534 -9.736 10.299 1.00 89.31 140 GLY A N 1
ATOM 1043 C CA . GLY A 1 140 ? 8.077 -10.493 9.167 1.00 89.31 140 GLY A CA 1
ATOM 1044 C C . GLY A 1 140 ? 8.953 -9.628 8.260 1.00 89.31 140 GLY A C 1
ATOM 1045 O O . GLY A 1 140 ? 10.088 -9.995 7.967 1.00 89.31 140 GLY A O 1
ATOM 1046 N N . TYR A 1 141 ? 8.478 -8.429 7.912 1.00 89.69 141 TYR A N 1
ATOM 1047 C CA . TYR A 1 141 ? 9.227 -7.488 7.073 1.00 89.69 141 TYR A CA 1
ATOM 1048 C C . TYR A 1 141 ? 10.520 -6.954 7.706 1.00 89.69 141 TYR A C 1
ATOM 1050 O O . TYR A 1 141 ? 11.415 -6.539 6.978 1.00 89.69 141 TYR A O 1
ATOM 1058 N N . ARG A 1 142 ? 10.655 -6.964 9.039 1.00 88.12 142 ARG A N 1
ATOM 1059 C CA . ARG A 1 142 ? 11.909 -6.581 9.721 1.00 88.12 142 ARG A CA 1
ATOM 1060 C C . ARG A 1 142 ? 12.853 -7.763 9.909 1.00 88.12 142 ARG A C 1
ATOM 1062 O O . ARG A 1 142 ? 14.072 -7.621 9.796 1.00 88.12 142 ARG A O 1
ATOM 1069 N N . THR A 1 143 ? 12.292 -8.924 10.220 1.00 91.38 143 THR A N 1
ATOM 1070 C CA . THR A 1 143 ? 13.072 -10.124 10.511 1.00 91.38 143 THR A CA 1
ATOM 1071 C C . THR A 1 143 ? 13.661 -10.726 9.241 1.00 91.38 143 THR A C 1
ATOM 1073 O O . THR A 1 143 ? 14.824 -11.119 9.266 1.00 91.38 143 THR A O 1
ATOM 1076 N N . LEU A 1 144 ? 12.923 -10.739 8.124 1.00 89.31 144 LEU A N 1
ATOM 1077 C CA . LEU A 1 144 ? 13.401 -11.322 6.868 1.00 89.31 144 LEU A CA 1
ATOM 1078 C C . LEU A 1 144 ? 14.730 -10.690 6.398 1.00 89.31 144 LEU A C 1
ATOM 1080 O O . LEU A 1 144 ? 15.696 -11.442 6.301 1.00 89.31 144 LEU A O 1
ATOM 1084 N N . PRO A 1 145 ? 14.865 -9.353 6.241 1.00 88.69 145 PRO A N 1
ATOM 1085 C CA . PRO A 1 145 ? 16.148 -8.736 5.883 1.00 88.69 145 PRO A CA 1
ATOM 1086 C C . PRO A 1 145 ? 17.294 -9.050 6.849 1.00 88.69 145 PRO A C 1
ATOM 1088 O O . PRO A 1 145 ? 18.461 -9.051 6.466 1.00 88.69 145 PRO A O 1
ATOM 1091 N N . SER A 1 146 ? 16.981 -9.280 8.126 1.00 89.56 146 SER A N 1
ATOM 1092 C CA . SER A 1 146 ? 17.991 -9.617 9.132 1.00 89.56 146 SER A CA 1
ATOM 1093 C C . SER A 1 146 ? 18.506 -11.046 8.944 1.00 89.56 146 SER A C 1
ATOM 1095 O O . SER A 1 146 ? 19.713 -11.274 9.004 1.00 89.56 146 SER A O 1
ATOM 1097 N N . ILE A 1 147 ? 17.602 -11.994 8.673 1.00 89.62 147 ILE A N 1
ATOM 1098 C CA . ILE A 1 147 ? 17.942 -13.395 8.386 1.00 89.62 147 ILE A CA 1
ATOM 1099 C C . ILE A 1 147 ? 18.743 -13.495 7.087 1.00 89.62 147 ILE A C 1
ATOM 1101 O O . ILE A 1 147 ? 19.780 -14.153 7.063 1.00 89.62 147 ILE A O 1
ATOM 1105 N N . THR A 1 148 ? 18.300 -12.825 6.022 1.00 88.44 148 THR A N 1
ATOM 1106 C CA . THR A 1 148 ? 18.987 -12.876 4.724 1.00 88.44 148 THR A CA 1
ATOM 1107 C C . THR A 1 148 ? 20.394 -12.301 4.808 1.00 88.44 148 THR A C 1
ATOM 1109 O O . THR A 1 148 ? 21.337 -12.910 4.306 1.00 88.44 148 THR A O 1
ATOM 1112 N N . ARG A 1 149 ? 20.572 -11.188 5.536 1.00 89.62 149 ARG A N 1
ATOM 1113 C CA . ARG A 1 149 ? 21.897 -10.589 5.737 1.00 89.62 149 ARG A CA 1
ATOM 1114 C C . ARG A 1 149 ? 22.831 -11.520 6.500 1.00 89.62 149 ARG A C 1
ATOM 1116 O O . ARG A 1 149 ? 24.002 -11.619 6.152 1.00 89.62 149 ARG A O 1
ATOM 1123 N N . ALA A 1 150 ? 22.317 -12.242 7.498 1.00 91.25 150 ALA A N 1
ATOM 1124 C CA . ALA A 1 150 ? 23.088 -13.266 8.203 1.00 91.25 150 ALA A CA 1
ATOM 1125 C C . ALA A 1 150 ? 23.486 -14.442 7.289 1.00 91.25 150 ALA A C 1
ATOM 1127 O O . ALA A 1 150 ? 24.527 -15.056 7.508 1.00 91.25 150 ALA A O 1
ATOM 1128 N N . ALA A 1 151 ? 22.694 -14.723 6.253 1.00 89.25 151 ALA A N 1
ATOM 1129 C CA . ALA A 1 151 ? 23.001 -15.704 5.215 1.00 89.25 151 ALA A CA 1
ATOM 1130 C C . ALA A 1 151 ? 23.878 -15.150 4.070 1.00 89.25 151 ALA A C 1
ATOM 1132 O O . ALA A 1 151 ? 24.196 -15.889 3.142 1.00 89.25 151 ALA A O 1
ATOM 1133 N N . GLY A 1 152 ? 24.300 -13.881 4.135 1.00 88.88 152 GLY A N 1
ATOM 1134 C CA . GLY A 1 152 ? 25.238 -13.276 3.186 1.00 88.88 152 GLY A CA 1
ATOM 1135 C C . GLY A 1 152 ? 24.607 -12.528 2.009 1.00 88.88 152 GLY A C 1
ATOM 1136 O O . GLY A 1 152 ? 25.331 -12.190 1.076 1.00 88.88 152 GLY A O 1
ATOM 1137 N N . PHE A 1 153 ? 23.302 -12.237 2.035 1.00 85.25 153 PHE A N 1
ATOM 1138 C CA . PHE A 1 153 ? 22.635 -11.487 0.965 1.00 85.25 153 PHE A CA 1
ATOM 1139 C C . PHE A 1 153 ? 21.627 -10.448 1.475 1.00 85.25 153 PHE A C 1
ATOM 1141 O O . PHE A 1 153 ? 21.049 -10.563 2.556 1.00 85.25 153 PHE A O 1
ATOM 1148 N N . GLU A 1 154 ? 21.384 -9.411 0.676 1.00 86.19 154 GLU A N 1
ATOM 1149 C CA . GLU A 1 154 ? 20.377 -8.390 0.975 1.00 86.19 154 GLU A CA 1
ATOM 1150 C C . GLU A 1 154 ? 19.034 -8.786 0.355 1.00 86.19 154 GLU A C 1
ATOM 1152 O O . GLU A 1 154 ? 18.958 -9.081 -0.835 1.00 86.19 154 GLU A O 1
ATOM 1157 N N . GLN A 1 155 ? 17.967 -8.796 1.159 1.00 89.00 155 GLN A N 1
ATOM 1158 C CA . GLN A 1 155 ? 16.614 -9.071 0.678 1.00 89.00 155 GLN A CA 1
ATOM 1159 C C . GLN A 1 155 ? 16.066 -7.841 -0.068 1.00 89.00 155 GLN A C 1
ATOM 1161 O O . GLN A 1 155 ? 15.851 -6.809 0.576 1.00 89.00 155 GLN A O 1
ATOM 1166 N N . PRO A 1 156 ? 15.753 -7.931 -1.373 1.00 87.81 156 PRO A N 1
ATOM 1167 C CA . PRO A 1 156 ? 15.149 -6.824 -2.102 1.00 87.81 156 PRO A CA 1
ATOM 1168 C C . PRO A 1 156 ? 13.674 -6.682 -1.712 1.00 87.81 156 PRO A C 1
ATOM 1170 O O . PRO A 1 156 ? 12.863 -7.563 -2.013 1.00 87.81 156 PRO A O 1
ATOM 1173 N N . LEU A 1 157 ? 13.334 -5.595 -1.014 1.00 87.81 157 LEU A N 1
ATOM 1174 C CA . LEU A 1 157 ? 11.973 -5.272 -0.577 1.00 87.81 157 LEU A CA 1
ATOM 1175 C C . LEU A 1 157 ? 11.600 -3.847 -1.003 1.00 87.81 157 LEU A C 1
ATOM 1177 O O . LEU A 1 157 ? 12.340 -2.917 -0.697 1.00 87.81 157 LEU A O 1
ATOM 1181 N N . SER A 1 158 ? 10.417 -3.661 -1.592 1.00 89.56 158 SER A N 1
ATOM 1182 C CA . SER A 1 158 ? 9.751 -2.353 -1.669 1.00 89.56 158 SER A CA 1
ATOM 1183 C C . SER A 1 158 ? 8.419 -2.418 -0.936 1.00 89.56 158 SER A C 1
ATOM 1185 O O . SER A 1 158 ? 7.492 -3.121 -1.335 1.00 89.56 158 SER A O 1
ATOM 1187 N N . LEU A 1 159 ? 8.335 -1.718 0.195 1.00 90.62 159 LEU A N 1
ATOM 1188 C CA . LEU A 1 159 ? 7.193 -1.818 1.098 1.00 90.62 159 LEU A CA 1
ATOM 1189 C C . LEU A 1 159 ? 6.518 -0.472 1.316 1.00 90.62 159 LEU A C 1
ATOM 1191 O O . LEU A 1 159 ? 7.182 0.548 1.542 1.00 90.62 159 LEU A O 1
ATOM 1195 N N . HIS A 1 160 ? 5.188 -0.495 1.377 1.00 91.88 160 HIS A N 1
ATOM 1196 C CA . HIS A 1 160 ? 4.382 0.630 1.828 1.00 91.88 160 HIS A CA 1
ATOM 1197 C C . HIS A 1 160 ? 3.476 0.185 2.974 1.00 91.88 160 HIS A C 1
ATOM 1199 O O . HIS A 1 160 ? 2.378 -0.337 2.792 1.00 91.88 160 HIS A O 1
ATOM 1205 N N . ASN A 1 161 ? 3.962 0.417 4.192 1.00 90.88 161 ASN A N 1
ATOM 1206 C CA . ASN A 1 161 ? 3.332 -0.069 5.413 1.00 90.88 161 ASN A CA 1
ATOM 1207 C C . ASN A 1 161 ? 2.588 1.047 6.165 1.00 90.88 161 ASN A C 1
ATOM 1209 O O . ASN A 1 161 ? 2.759 2.240 5.893 1.00 90.88 161 ASN A O 1
ATOM 1213 N N . GLY A 1 162 ? 1.751 0.656 7.121 1.00 88.56 162 GLY A N 1
ATOM 1214 C CA . GLY A 1 162 ? 1.035 1.553 8.029 1.00 88.56 162 GLY A CA 1
ATOM 1215 C C . GLY A 1 162 ? 0.707 0.883 9.366 1.00 88.56 162 GLY A C 1
ATOM 1216 O O . GLY A 1 162 ? 0.980 -0.291 9.578 1.00 88.56 162 GLY A O 1
ATOM 1217 N N . GLY A 1 163 ? 0.136 1.622 10.313 1.00 87.06 163 GLY A N 1
ATOM 1218 C CA . GLY A 1 163 ? -0.414 1.057 11.552 1.00 87.06 163 GLY A CA 1
ATOM 1219 C C . GLY A 1 163 ? -1.903 0.729 11.404 1.00 87.06 163 GLY A C 1
ATOM 1220 O O . GLY A 1 163 ? -2.662 1.548 10.881 1.00 87.06 163 GLY A O 1
ATOM 1221 N N . GLY A 1 164 ? -2.346 -0.440 11.882 1.00 88.00 164 GLY A N 1
ATOM 1222 C CA . GLY A 1 164 ? -3.759 -0.844 11.805 1.00 88.00 164 GLY A CA 1
ATOM 1223 C C . GLY A 1 164 ? -4.315 -0.763 10.376 1.00 88.00 164 GLY A C 1
ATOM 1224 O O . GLY A 1 164 ? -3.650 -1.193 9.438 1.00 88.00 164 GLY A O 1
ATOM 1225 N N . ARG A 1 165 ? -5.496 -0.148 10.202 1.00 88.75 165 ARG A N 1
ATOM 1226 C CA . ARG A 1 165 ? -6.154 0.024 8.890 1.00 88.75 165 ARG A CA 1
ATOM 1227 C C . ARG A 1 165 ? -5.282 0.742 7.856 1.00 88.75 165 ARG A C 1
ATOM 1229 O O . ARG A 1 165 ? -5.413 0.477 6.674 1.00 88.75 165 ARG A O 1
ATOM 1236 N N . THR A 1 166 ? -4.374 1.627 8.272 1.00 91.44 166 THR A N 1
ATOM 1237 C CA . THR A 1 166 ? -3.559 2.417 7.325 1.00 91.44 166 THR A CA 1
ATOM 1238 C C . THR A 1 166 ? -2.543 1.585 6.537 1.00 91.44 166 THR A C 1
ATOM 1240 O O . THR A 1 166 ? -1.914 2.087 5.610 1.00 91.44 166 THR A O 1
ATOM 1243 N N . GLY A 1 167 ? -2.353 0.325 6.930 1.00 91.81 167 GLY A N 1
ATOM 1244 C CA . GLY A 1 167 ? -1.551 -0.654 6.211 1.00 91.81 167 GLY A CA 1
ATOM 1245 C C . GLY A 1 167 ? -2.361 -1.646 5.377 1.00 91.81 167 GLY A C 1
ATOM 1246 O O . GLY A 1 167 ? -1.758 -2.565 4.830 1.00 91.81 167 GLY A O 1
ATOM 1247 N N . SER A 1 168 ? -3.692 -1.509 5.319 1.00 92.88 168 SER A N 1
ATOM 1248 C CA . SER A 1 168 ? -4.549 -2.420 4.558 1.00 92.88 168 SER A CA 1
ATOM 1249 C C . SER A 1 168 ? -4.403 -2.220 3.053 1.00 92.88 168 SER A C 1
ATOM 1251 O O . SER A 1 168 ? -4.021 -1.145 2.578 1.00 92.88 168 SER A O 1
ATOM 1253 N N . VAL A 1 169 ? -4.779 -3.254 2.306 1.00 95.06 169 VAL A N 1
ATOM 1254 C CA . VAL A 1 169 ? -4.736 -3.285 0.839 1.00 95.06 169 VAL A CA 1
ATOM 1255 C C . VAL A 1 169 ? -5.518 -2.130 0.212 1.00 95.06 169 VAL A C 1
ATOM 1257 O O . VAL A 1 169 ? -4.977 -1.403 -0.620 1.00 95.06 169 VAL A O 1
ATOM 1260 N N . SER A 1 170 ? -6.760 -1.915 0.656 1.00 95.38 170 SER A N 1
ATOM 1261 C CA . SER A 1 170 ? -7.621 -0.829 0.170 1.00 95.38 170 SER A CA 1
ATOM 1262 C C . SER A 1 170 ? -7.096 0.553 0.546 1.00 95.38 170 SER A C 1
ATOM 1264 O O . SER A 1 170 ? -7.019 1.429 -0.306 1.00 95.38 170 SER A O 1
ATOM 1266 N N . TYR A 1 171 ? -6.661 0.754 1.795 1.00 95.25 171 TYR A N 1
ATOM 1267 C CA . TYR A 1 171 ? -6.139 2.049 2.234 1.00 95.25 171 TYR A CA 1
ATOM 1268 C C . TYR A 1 171 ? -4.905 2.456 1.428 1.00 95.25 171 TYR A C 1
ATOM 1270 O O . TYR A 1 171 ? -4.782 3.609 1.013 1.00 95.25 171 TYR A O 1
ATOM 1278 N N . LYS A 1 172 ? -3.986 1.508 1.196 1.00 96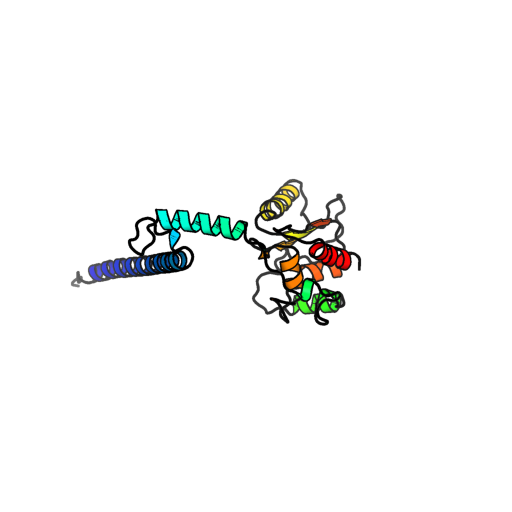.19 172 LYS A N 1
ATOM 1279 C CA . LYS A 1 172 ? -2.803 1.760 0.373 1.00 96.19 172 LYS A CA 1
ATOM 1280 C C . LYS A 1 172 ? -3.166 1.989 -1.083 1.00 96.19 172 LYS A C 1
ATOM 1282 O O . LYS A 1 172 ? -2.620 2.919 -1.656 1.00 96.19 172 LYS A O 1
ATOM 1287 N N . TRP A 1 173 ? -4.122 1.250 -1.644 1.00 97.56 173 TRP A N 1
ATOM 1288 C CA . TRP A 1 173 ? -4.601 1.509 -3.004 1.00 97.56 173 TRP A CA 1
ATOM 1289 C C . TRP A 1 173 ? -5.113 2.944 -3.171 1.00 97.56 173 TRP A C 1
ATOM 1291 O O . TRP A 1 173 ? -4.683 3.650 -4.081 1.00 97.56 173 TRP A O 1
ATOM 1301 N N . GLU A 1 174 ? -5.977 3.401 -2.261 1.00 97.44 174 GLU A N 1
ATOM 1302 C CA . GLU A 1 174 ? -6.522 4.764 -2.285 1.00 97.44 174 GLU A CA 1
ATOM 1303 C C . GLU A 1 174 ? -5.416 5.819 -2.159 1.00 97.44 174 GLU A C 1
ATOM 1305 O O . GLU A 1 174 ? -5.407 6.813 -2.885 1.00 97.44 174 GLU A O 1
ATOM 1310 N N . GLN A 1 175 ? -4.460 5.588 -1.254 1.00 96.19 175 GLN A N 1
ATOM 1311 C CA . GLN A 1 175 ? -3.331 6.484 -1.010 1.00 96.19 175 GLN A CA 1
ATOM 1312 C C . GLN A 1 175 ? -2.399 6.584 -2.215 1.00 96.19 175 GLN A C 1
ATOM 1314 O O . GLN A 1 175 ? -1.962 7.677 -2.570 1.00 96.19 175 GLN A O 1
ATOM 1319 N N . GLU A 1 176 ? -2.087 5.453 -2.830 1.00 96.25 176 GLU A N 1
ATOM 1320 C CA . GLU A 1 176 ? -1.219 5.366 -3.999 1.00 96.25 176 GLU A CA 1
ATOM 1321 C C . GLU A 1 176 ? -1.848 6.067 -5.200 1.00 96.25 176 GLU A C 1
ATOM 1323 O O . GLU A 1 176 ? -1.186 6.844 -5.885 1.00 96.25 176 GLU A O 1
ATOM 1328 N N . ASN A 1 177 ? -3.152 5.867 -5.387 1.00 98.12 177 ASN A N 1
ATOM 1329 C CA . ASN A 1 177 ? -3.912 6.475 -6.469 1.00 98.12 177 ASN A CA 1
ATOM 1330 C C . ASN A 1 177 ? -4.270 7.943 -6.232 1.00 98.12 177 ASN A C 1
ATOM 1332 O O . ASN A 1 177 ? -4.564 8.640 -7.200 1.00 98.12 177 ASN A O 1
ATOM 1336 N N . GLY A 1 178 ? -4.248 8.415 -4.983 1.00 97.00 178 GLY A N 1
ATOM 1337 C CA . GLY A 1 178 ? -4.697 9.762 -4.641 1.00 97.00 178 GLY A CA 1
ATOM 1338 C C . GLY A 1 178 ? -6.185 9.960 -4.903 1.00 97.00 178 GLY A C 1
ATOM 1339 O O . GLY A 1 178 ? -6.556 10.986 -5.461 1.00 97.00 178 GLY A O 1
ATOM 1340 N N . ILE A 1 179 ? -7.000 8.971 -4.527 1.00 97.88 179 ILE A N 1
ATOM 1341 C CA . ILE A 1 179 ? -8.460 8.957 -4.705 1.00 97.88 179 ILE A CA 1
ATOM 1342 C C . ILE A 1 179 ? -9.178 8.876 -3.353 1.00 97.88 179 ILE A C 1
ATOM 1344 O O . ILE A 1 179 ? -8.579 8.529 -2.329 1.00 97.88 179 ILE A O 1
ATOM 1348 N N . PHE A 1 180 ? -10.476 9.186 -3.350 1.00 96.56 180 PHE A N 1
ATOM 1349 C CA . PHE A 1 180 ? -11.351 9.133 -2.171 1.00 96.56 180 PHE A CA 1
ATOM 1350 C C . PHE A 1 180 ? -10.805 9.9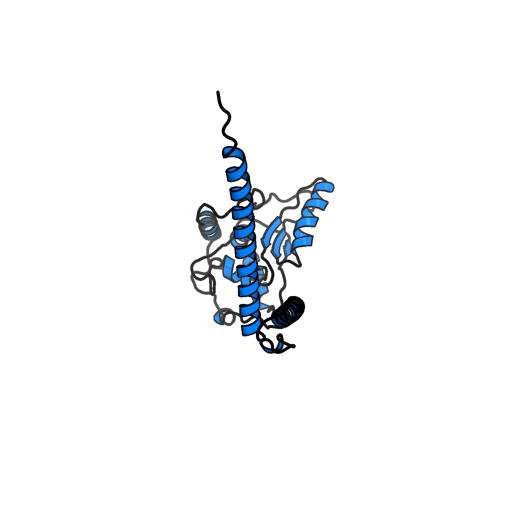81 -1.014 1.00 96.56 180 PHE A C 1
ATOM 1352 O O . PHE A 1 180 ? -10.641 11.192 -1.150 1.00 96.56 180 PHE A O 1
ATOM 1359 N N . GLN A 1 181 ? -10.459 9.380 0.130 1.00 93.75 181 GLN A N 1
ATOM 1360 C CA . GLN A 1 181 ? -9.891 10.125 1.261 1.00 93.75 181 GLN A CA 1
ATOM 1361 C C . GLN A 1 181 ? -8.542 10.805 0.931 1.00 93.75 181 GLN A C 1
ATOM 1363 O O . GLN A 1 181 ? -8.098 11.680 1.680 1.00 93.75 181 GLN A O 1
ATOM 1368 N N . PHE A 1 182 ? -7.890 10.414 -0.170 1.00 95.31 182 PHE A N 1
ATOM 1369 C CA . PHE A 1 182 ? -6.636 10.984 -0.667 1.00 95.31 182 PHE A CA 1
ATOM 1370 C C . PHE A 1 182 ? -6.794 11.789 -1.957 1.00 95.31 182 PHE A C 1
ATOM 1372 O O . PHE A 1 182 ? -5.781 12.055 -2.600 1.00 95.31 182 PHE A O 1
ATOM 1379 N N . ASP A 1 183 ? -8.018 12.178 -2.322 1.00 96.44 183 ASP A N 1
ATOM 1380 C CA . ASP A 1 183 ? -8.320 12.897 -3.564 1.00 96.44 183 ASP A CA 1
ATOM 1381 C C . ASP A 1 183 ? -7.324 14.042 -3.844 1.00 96.44 183 ASP A C 1
ATOM 1383 O O . ASP A 1 183 ? -7.079 14.919 -3.000 1.00 96.44 183 ASP A O 1
ATOM 1387 N N . GLY A 1 184 ? -6.669 13.972 -5.006 1.00 92.69 184 GLY A N 1
ATOM 1388 C CA . GLY A 1 184 ? -5.661 14.939 -5.460 1.00 92.69 184 GLY A CA 1
ATOM 1389 C C . GLY A 1 184 ? -4.334 14.931 -4.685 1.00 92.69 184 GLY A C 1
ATOM 1390 O O . GLY A 1 184 ? -3.508 15.831 -4.865 1.00 92.69 184 GLY A O 1
ATOM 1391 N N . LYS A 1 185 ? -4.107 13.954 -3.799 1.00 93.75 185 LYS A N 1
ATOM 1392 C CA . LYS A 1 185 ? -2.915 13.852 -2.933 1.00 93.75 185 LYS A CA 1
ATOM 1393 C C . LYS A 1 185 ? -2.297 12.444 -2.962 1.00 93.75 185 LYS A C 1
ATOM 1395 O O . LYS A 1 185 ? -2.157 11.831 -1.897 1.00 93.75 185 LYS A O 1
ATOM 1400 N N . PRO A 1 186 ? -1.901 11.935 -4.143 1.00 94.44 186 PRO A N 1
ATOM 1401 C CA . PRO A 1 186 ? -1.340 10.596 -4.263 1.00 94.44 186 PRO A CA 1
ATOM 1402 C C . PRO A 1 186 ? 0.018 10.457 -3.564 1.00 94.44 186 PRO A C 1
ATOM 1404 O O . PRO A 1 186 ? 0.791 11.413 -3.442 1.00 94.44 186 PRO A O 1
ATOM 1407 N N . LEU A 1 187 ? 0.325 9.231 -3.148 1.00 92.56 187 LEU A N 1
ATOM 1408 C CA . LEU A 1 187 ? 1.651 8.785 -2.724 1.00 92.56 187 LEU A CA 1
ATOM 1409 C C . LEU A 1 187 ? 1.963 7.439 -3.406 1.00 92.56 187 LEU A C 1
ATOM 1411 O O . LEU A 1 187 ? 1.833 6.395 -2.762 1.00 92.56 187 LEU A O 1
ATOM 1415 N N . PRO A 1 188 ? 2.336 7.456 -4.700 1.00 93.94 188 PRO A N 1
ATOM 1416 C CA . PRO A 1 188 ? 2.401 6.259 -5.534 1.00 93.94 188 PRO A CA 1
ATOM 1417 C C . PRO A 1 188 ? 3.738 5.520 -5.373 1.00 93.94 188 PRO A C 1
ATOM 1419 O O . PRO A 1 188 ? 4.523 5.420 -6.313 1.00 93.94 188 PRO A O 1
ATOM 1422 N N . LYS A 1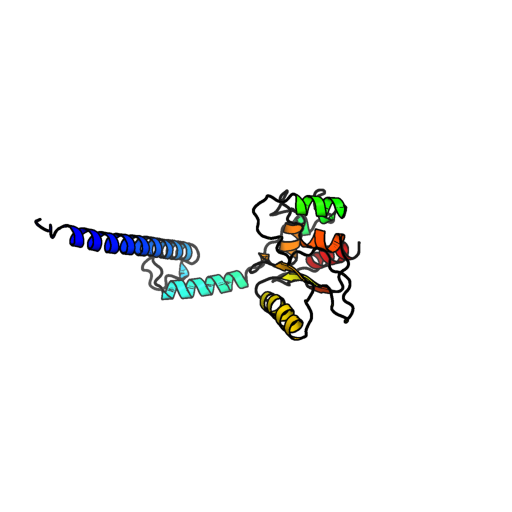 189 ? 4.051 5.066 -4.156 1.00 91.94 189 LYS A N 1
ATOM 1423 C CA . LYS A 1 189 ? 5.308 4.372 -3.854 1.00 91.94 189 LYS A CA 1
ATOM 1424 C C . LYS A 1 189 ? 5.384 3.013 -4.552 1.00 91.94 189 LYS A C 1
ATOM 1426 O O . LYS A 1 189 ? 6.343 2.739 -5.268 1.00 91.94 189 LYS A O 1
ATOM 1431 N N . LEU A 1 190 ? 4.392 2.158 -4.329 1.00 94.00 190 LEU A N 1
ATOM 1432 C CA . LEU A 1 190 ? 4.356 0.817 -4.902 1.00 94.00 190 LEU A CA 1
ATOM 1433 C C . LEU A 1 190 ? 3.932 0.845 -6.365 1.00 94.00 190 LEU A C 1
ATOM 1435 O O . LEU A 1 190 ? 4.491 0.084 -7.144 1.00 94.00 190 LEU A O 1
ATOM 1439 N N . LEU A 1 191 ? 3.021 1.741 -6.763 1.00 95.25 191 LEU A N 1
ATOM 1440 C CA . LEU A 1 191 ? 2.670 1.898 -8.179 1.00 95.25 191 LEU A CA 1
ATOM 1441 C C . LEU A 1 191 ? 3.906 2.279 -9.004 1.00 95.25 191 LEU A C 1
ATOM 1443 O O . LEU A 1 191 ? 4.103 1.734 -10.089 1.00 95.25 191 LEU A O 1
ATOM 1447 N N . ALA A 1 192 ? 4.777 3.154 -8.483 1.00 92.38 192 ALA A N 1
ATOM 1448 C CA . ALA A 1 192 ? 6.053 3.472 -9.125 1.00 92.38 192 ALA A CA 1
ATOM 1449 C C . ALA A 1 192 ? 7.000 2.263 -9.160 1.00 92.38 192 ALA A C 1
ATOM 1451 O O . ALA A 1 192 ? 7.593 1.997 -10.201 1.00 92.38 192 ALA A O 1
ATOM 1452 N N . ALA A 1 193 ? 7.119 1.518 -8.056 1.00 91.69 193 ALA A N 1
ATOM 1453 C CA . ALA A 1 193 ? 7.965 0.326 -7.981 1.00 91.69 193 ALA A CA 1
ATOM 1454 C C . ALA A 1 193 ? 7.539 -0.763 -8.981 1.00 91.6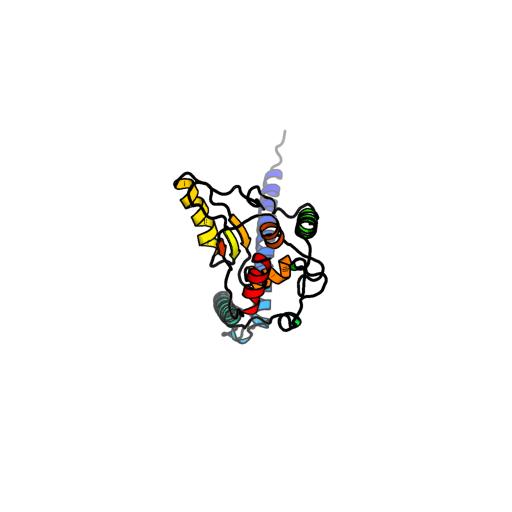9 193 ALA A C 1
ATOM 1456 O O . ALA A 1 193 ? 8.373 -1.307 -9.698 1.00 91.69 193 ALA A O 1
ATOM 1457 N N . ILE A 1 194 ? 6.242 -1.068 -9.035 1.00 93.88 194 ILE A N 1
ATOM 1458 C CA . ILE A 1 194 ? 5.661 -2.114 -9.887 1.00 93.88 194 ILE A CA 1
ATOM 1459 C C . ILE A 1 194 ? 5.784 -1.734 -11.365 1.00 93.88 194 ILE A C 1
ATOM 1461 O O . ILE A 1 194 ? 6.205 -2.549 -12.172 1.00 93.88 194 ILE A O 1
ATOM 1465 N N . SER A 1 195 ? 5.481 -0.484 -11.722 1.00 92.75 195 SER A N 1
ATOM 1466 C CA . SER A 1 195 ? 5.496 -0.048 -13.127 1.00 92.75 195 SER A CA 1
ATOM 1467 C C . SER A 1 195 ? 6.897 0.112 -13.729 1.00 92.75 195 SER A C 1
ATOM 1469 O O . SER A 1 195 ? 7.032 0.180 -14.947 1.00 92.75 195 SER A O 1
ATOM 1471 N N . ASN A 1 196 ? 7.945 0.203 -12.902 1.00 87.00 196 ASN A N 1
ATOM 1472 C CA . ASN A 1 196 ? 9.314 0.479 -13.358 1.00 87.00 196 ASN A CA 1
ATOM 1473 C C . ASN A 1 196 ? 10.285 -0.698 -13.151 1.00 87.00 196 ASN A C 1
ATOM 1475 O O . ASN A 1 196 ? 11.466 -0.580 -13.493 1.00 87.00 196 ASN A O 1
ATOM 1479 N N . ALA A 1 197 ? 9.833 -1.814 -12.574 1.00 85.75 197 ALA A N 1
ATOM 1480 C CA . ALA A 1 197 ? 10.677 -2.973 -12.316 1.00 85.75 197 ALA A CA 1
ATOM 1481 C C . ALA A 1 197 ? 9.876 -4.271 -12.237 1.00 85.75 197 ALA A C 1
ATOM 1483 O O . ALA A 1 197 ? 8.704 -4.286 -11.883 1.00 85.75 197 ALA A O 1
ATOM 1484 N N . GLU A 1 198 ? 10.557 -5.382 -12.496 1.00 88.19 198 GLU A N 1
ATOM 1485 C CA . GLU A 1 198 ? 10.006 -6.712 -12.263 1.00 88.19 198 GLU A CA 1
ATOM 1486 C C . GLU A 1 198 ? 10.087 -7.101 -10.781 1.00 88.19 198 GLU A C 1
ATOM 1488 O O . GLU A 1 198 ? 11.080 -6.825 -10.097 1.00 88.19 198 GLU A O 1
ATOM 1493 N N . TRP A 1 199 ? 9.067 -7.822 -10.320 1.00 90.44 199 TRP A N 1
ATOM 1494 C CA . TRP A 1 199 ? 8.955 -8.343 -8.961 1.00 90.44 199 TRP A CA 1
ATOM 1495 C C . TRP A 1 199 ? 8.528 -9.807 -9.011 1.00 90.44 199 TRP A C 1
ATOM 1497 O O . TRP A 1 199 ? 7.598 -10.154 -9.733 1.00 90.44 199 TRP A O 1
ATOM 1507 N N . GLU A 1 200 ? 9.184 -10.675 -8.241 1.00 92.00 200 GLU A N 1
ATOM 1508 C CA . GLU A 1 200 ? 8.834 -12.101 -8.208 1.00 92.00 200 GLU A CA 1
ATOM 1509 C C . GLU A 1 200 ? 7.692 -12.418 -7.240 1.00 92.00 200 GLU A C 1
ATOM 1511 O O . GLU A 1 200 ? 7.016 -13.435 -7.392 1.00 92.00 200 GLU A O 1
ATOM 1516 N N . ALA A 1 201 ? 7.498 -11.592 -6.213 1.00 91.62 201 ALA A N 1
ATOM 1517 C CA . ALA A 1 201 ? 6.479 -11.829 -5.205 1.00 91.62 201 ALA A CA 1
ATOM 1518 C C . ALA A 1 201 ? 5.806 -10.535 -4.761 1.00 91.62 201 ALA A C 1
ATOM 1520 O O . ALA A 1 201 ? 6.438 -9.493 -4.571 1.00 91.62 201 ALA A O 1
ATOM 1521 N N . MET A 1 202 ? 4.500 -10.645 -4.543 1.00 91.62 202 MET A N 1
ATOM 1522 C CA . MET A 1 202 ? 3.659 -9.556 -4.074 1.00 91.62 202 MET A CA 1
ATOM 1523 C C . MET A 1 202 ? 2.943 -9.991 -2.810 1.00 91.62 202 MET A C 1
ATOM 1525 O O . MET A 1 202 ? 2.279 -11.028 -2.788 1.00 91.62 202 MET A O 1
ATOM 1529 N N . ILE A 1 203 ? 3.108 -9.215 -1.743 1.00 92.44 203 ILE A N 1
ATOM 1530 C CA . ILE A 1 203 ? 2.556 -9.543 -0.430 1.00 92.44 203 ILE A CA 1
ATOM 1531 C C . ILE A 1 203 ? 1.628 -8.419 0.010 1.00 92.44 203 ILE A C 1
ATOM 1533 O O . ILE A 1 203 ? 2.042 -7.287 0.252 1.00 92.44 203 ILE A O 1
ATOM 1537 N N . TRP A 1 204 ? 0.349 -8.747 0.146 1.00 92.44 204 TRP A N 1
ATOM 1538 C CA . 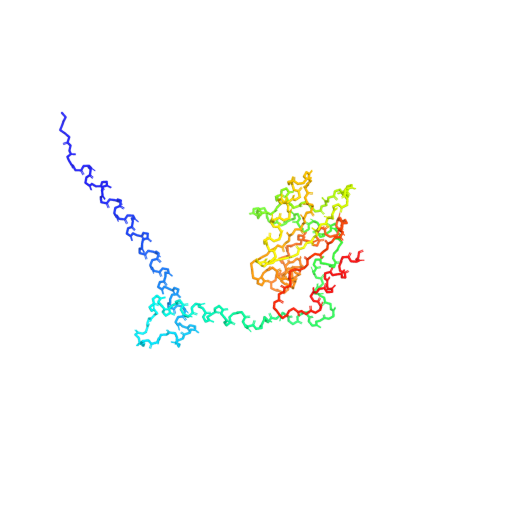TRP A 1 204 ? -0.681 -7.790 0.524 1.00 92.44 204 TRP A CA 1
ATOM 1539 C C . TRP A 1 204 ? -1.035 -7.951 1.996 1.00 92.44 204 TRP A C 1
ATOM 1541 O O . TRP A 1 204 ? -1.286 -9.065 2.446 1.00 92.44 204 TRP A O 1
ATOM 1551 N N . GLY A 1 205 ? -1.050 -6.851 2.752 1.00 88.38 205 GLY A N 1
ATOM 1552 C CA . GLY A 1 205 ? -1.413 -6.853 4.169 1.00 88.38 205 GLY A CA 1
ATOM 1553 C C . GLY A 1 205 ? -2.928 -6.962 4.359 1.00 88.38 205 GLY A C 1
ATOM 1554 O O . GLY A 1 205 ? -3.600 -5.937 4.202 1.00 88.38 205 GLY A O 1
ATOM 1555 N N . PRO A 1 206 ? -3.479 -8.147 4.696 1.00 88.31 206 PRO A N 1
ATOM 1556 C CA . PRO A 1 206 ? -4.920 -8.330 4.800 1.00 88.31 206 PRO A CA 1
ATOM 1557 C C . PRO A 1 206 ? -5.467 -7.605 6.026 1.00 88.31 206 PRO A C 1
ATOM 1559 O O . PRO A 1 206 ? -4.839 -7.577 7.077 1.00 88.31 206 PRO A O 1
ATOM 1562 N N . TYR A 1 207 ? -6.671 -7.070 5.942 1.00 88.75 207 TYR A N 1
ATOM 1563 C CA . TYR A 1 207 ? -7.324 -6.393 7.049 1.00 88.75 207 TYR A CA 1
ATOM 1564 C C . TYR A 1 207 ? -8.763 -6.869 7.237 1.00 88.75 207 TYR A C 1
ATOM 1566 O O . TYR A 1 207 ? -9.321 -7.631 6.446 1.00 88.75 207 TYR A O 1
ATOM 1574 N N . THR A 1 208 ? -9.366 -6.469 8.354 1.00 83.50 208 THR A N 1
ATOM 1575 C CA . THR A 1 208 ? -10.735 -6.868 8.672 1.00 83.50 208 THR A CA 1
ATOM 1576 C C . THR A 1 208 ? -11.709 -6.345 7.615 1.00 83.50 208 THR A C 1
ATOM 1578 O O . THR A 1 208 ? -11.637 -5.186 7.210 1.00 83.50 208 THR A O 1
ATOM 1581 N N . ALA A 1 209 ? -12.642 -7.209 7.199 1.00 85.56 209 ALA A N 1
ATOM 1582 C CA . ALA A 1 209 ? -13.646 -6.936 6.165 1.00 85.56 209 ALA A CA 1
ATOM 1583 C C . ALA A 1 209 ? -13.077 -6.583 4.775 1.00 85.56 209 ALA A C 1
ATOM 1585 O O . ALA A 1 209 ? -13.722 -5.855 4.015 1.00 85.56 209 ALA A O 1
ATOM 1586 N N . ASP A 1 210 ? -11.893 -7.101 4.435 1.00 89.38 210 ASP A N 1
ATOM 1587 C CA . ASP A 1 210 ? -11.372 -7.005 3.075 1.00 89.38 210 ASP A CA 1
ATOM 1588 C C . ASP A 1 210 ? -12.290 -7.700 2.058 1.00 89.38 210 ASP A C 1
ATOM 1590 O O . ASP A 1 210 ? -13.003 -8.662 2.356 1.00 89.38 210 ASP A O 1
ATOM 1594 N N . ARG A 1 211 ? -12.264 -7.180 0.830 1.00 93.00 211 ARG A N 1
ATOM 1595 C CA . ARG A 1 211 ? -13.089 -7.628 -0.292 1.00 93.00 211 ARG A CA 1
ATOM 1596 C C . ARG A 1 211 ? -12.188 -8.059 -1.446 1.00 93.00 211 ARG A C 1
ATOM 1598 O O . ARG A 1 211 ? -11.142 -7.435 -1.627 1.00 93.00 211 ARG A O 1
ATOM 1605 N N . PRO A 1 212 ? -12.600 -9.029 -2.284 1.00 94.25 212 PRO A N 1
ATOM 1606 C CA . PRO A 1 212 ? -11.816 -9.455 -3.445 1.00 94.25 212 PRO A CA 1
ATOM 1607 C C . PRO A 1 212 ? -11.348 -8.291 -4.328 1.00 94.25 212 PRO A C 1
ATOM 1609 O O . PRO A 1 212 ? -10.171 -8.232 -4.669 1.00 94.25 212 PRO A O 1
ATOM 1612 N N . LYS A 1 213 ? -12.227 -7.308 -4.583 1.00 94.38 213 LYS A N 1
ATOM 1613 C CA . LYS A 1 213 ? -11.932 -6.126 -5.413 1.00 94.38 213 LYS A CA 1
ATOM 1614 C C . LYS A 1 213 ? -10.712 -5.324 -4.947 1.00 94.38 213 LYS A C 1
ATOM 1616 O O . LYS A 1 213 ? -10.012 -4.729 -5.763 1.00 94.38 213 LYS A O 1
ATOM 1621 N N . PHE A 1 214 ? -10.428 -5.322 -3.642 1.00 95.44 214 PHE A N 1
ATOM 1622 C CA . PHE A 1 214 ? -9.260 -4.626 -3.103 1.00 95.44 214 PHE A CA 1
ATOM 1623 C C . PHE A 1 214 ? -7.964 -5.273 -3.581 1.00 95.44 214 PHE A C 1
ATOM 1625 O O . PHE A 1 214 ? -7.015 -4.560 -3.871 1.00 95.44 214 PHE A O 1
ATOM 1632 N N . TYR A 1 215 ? -7.933 -6.601 -3.687 1.00 95.94 215 TYR A N 1
ATOM 1633 C CA . TYR A 1 215 ? -6.768 -7.346 -4.155 1.00 95.94 215 TYR A CA 1
ATOM 1634 C C . TYR A 1 215 ? -6.688 -7.384 -5.675 1.00 95.94 215 TYR A C 1
ATOM 1636 O O . TYR A 1 215 ? -5.602 -7.186 -6.208 1.00 95.94 215 TYR A O 1
ATOM 1644 N N . THR A 1 216 ? -7.813 -7.601 -6.369 1.00 95.44 216 THR A N 1
ATOM 1645 C CA . THR A 1 216 ? -7.812 -7.664 -7.840 1.00 95.44 216 THR A CA 1
ATOM 1646 C C . THR A 1 216 ? -7.318 -6.358 -8.440 1.00 95.44 216 THR A C 1
ATOM 1648 O O . THR A 1 216 ? -6.500 -6.403 -9.334 1.00 95.44 216 THR A O 1
ATOM 1651 N N . SER A 1 217 ? -7.659 -5.201 -7.858 1.00 96.19 217 SER A N 1
ATOM 1652 C CA . SER A 1 217 ? -7.133 -3.907 -8.326 1.00 96.19 217 SER A CA 1
ATOM 1653 C C . SER A 1 217 ? -5.597 -3.862 -8.355 1.00 96.19 217 SER A C 1
ATOM 1655 O O . SER A 1 217 ? -5.006 -3.364 -9.311 1.00 96.19 217 SER A O 1
ATOM 1657 N N . TRP A 1 218 ? -4.940 -4.414 -7.327 1.00 96.62 218 TRP A N 1
ATOM 1658 C CA . TRP A 1 218 ? -3.482 -4.536 -7.306 1.00 96.62 218 TRP A CA 1
ATOM 1659 C C . TRP A 1 218 ? -2.981 -5.572 -8.307 1.00 96.62 218 TRP A C 1
ATOM 1661 O O . TRP A 1 218 ? -2.043 -5.283 -9.035 1.00 96.62 218 TRP A O 1
ATOM 1671 N N . ILE A 1 219 ? -3.595 -6.755 -8.350 1.00 95.38 219 ILE A N 1
ATOM 1672 C CA . ILE A 1 219 ? -3.202 -7.841 -9.260 1.00 95.38 219 ILE A CA 1
ATOM 1673 C C . ILE A 1 219 ? -3.300 -7.375 -10.718 1.00 95.38 219 ILE A C 1
ATOM 1675 O O . ILE A 1 219 ? -2.311 -7.444 -11.438 1.00 95.38 219 ILE A O 1
ATOM 1679 N N . ASP A 1 220 ? -4.432 -6.790 -11.105 1.00 95.12 220 ASP A N 1
ATOM 1680 C CA . ASP A 1 220 ? -4.689 -6.270 -12.447 1.00 95.12 220 ASP A CA 1
ATOM 1681 C C . ASP A 1 220 ? -3.699 -5.161 -12.826 1.00 95.12 220 ASP A C 1
ATOM 1683 O O . ASP A 1 220 ? -3.359 -5.008 -13.993 1.00 95.12 220 ASP A O 1
ATOM 1687 N N . PHE A 1 221 ? -3.235 -4.351 -11.867 1.00 95.81 221 PHE A N 1
ATOM 1688 C CA . PHE A 1 221 ? -2.195 -3.355 -12.136 1.00 95.81 221 PHE A CA 1
ATOM 1689 C C . PHE A 1 221 ? -0.825 -3.996 -12.372 1.00 95.81 221 PHE A C 1
ATOM 1691 O O . PHE A 1 221 ? -0.056 -3.507 -13.188 1.00 95.81 221 PHE A O 1
ATOM 1698 N N . CYS A 1 222 ? -0.524 -5.077 -11.663 1.00 92.19 222 CYS A N 1
ATOM 1699 C CA . CYS A 1 222 ? 0.742 -5.793 -11.761 1.00 92.19 222 CYS A CA 1
ATOM 1700 C C . CYS A 1 222 ? 0.860 -6.674 -13.009 1.00 92.19 222 CYS A C 1
ATOM 1702 O O . CYS A 1 222 ? 1.971 -7.019 -13.398 1.00 92.19 222 CYS A O 1
ATOM 1704 N N . GLU A 1 223 ? -0.269 -7.062 -13.599 1.00 89.94 223 GLU A N 1
ATOM 1705 C CA . GLU A 1 223 ? -0.332 -7.837 -14.842 1.00 89.94 223 GLU A CA 1
ATOM 1706 C C . GLU A 1 223 ? -0.265 -6.966 -16.112 1.00 89.94 223 GLU A C 1
ATOM 1708 O O . GLU A 1 223 ? -0.199 -7.513 -17.215 1.00 89.94 223 GLU A O 1
ATOM 1713 N N . LYS A 1 224 ? -0.285 -5.632 -15.971 1.00 84.56 224 LYS A N 1
ATOM 1714 C CA . LYS A 1 224 ? -0.108 -4.668 -17.071 1.00 84.56 224 LYS A CA 1
ATOM 1715 C C . LYS A 1 224 ? 1.362 -4.470 -17.417 1.00 84.56 224 LYS A C 1
ATOM 1717 O O . LYS A 1 224 ? 1.640 -4.375 -18.633 1.00 84.56 224 LYS A O 1
#